Protein AF-A0A1J5QHQ5-F1 (afdb_monomer_lite)

Organism: NCBI:txid410659

Sequence (224 aa):
MNTPSATPQPAPQAGSAPTSSIAGTLLQLRDSFVGVADATYAFQGQLQRRLREIDRKALNAQVLVKRHGKELAGYGVVAQSFREGAQQLQDAASDVQLAIQPLMLGFMETLRDTQQIDKLDALPMEIRQRAPALQNTVRQQQKELHHRTERSRRAGTRLRQALGRFESVVAELEYVVVNGRIEAALKGDARAALAQVSADMDNAVVQVRDLLRKYVEHIEKVLP

Structure (mmCIF, N/CA/C/O backbone):
data_AF-A0A1J5QHQ5-F1
#
_entry.id   AF-A0A1J5QHQ5-F1
#
loop_
_atom_site.group_PDB
_atom_site.id
_atom_site.type_symbol
_atom_site.label_atom_id
_atom_site.label_alt_id
_atom_site.label_comp_id
_atom_site.label_asym_id
_atom_site.label_entity_id
_atom_site.label_seq_id
_atom_site.pdbx_PDB_ins_code
_atom_site.Cartn_x
_atom_site.Cartn_y
_atom_site.Cartn_z
_atom_site.occupancy
_atom_site.B_iso_or_equiv
_atom_site.auth_seq_id
_atom_site.auth_comp_id
_atom_site.auth_asym_id
_atom_site.auth_atom_id
_atom_site.pdbx_PDB_model_num
ATOM 1 N N . MET A 1 1 ? -71.943 -37.293 48.506 1.00 42.53 1 MET A N 1
ATOM 2 C CA . MET A 1 1 ? -70.957 -37.737 47.496 1.00 42.53 1 MET A CA 1
ATOM 3 C C . MET A 1 1 ? -70.826 -36.644 46.445 1.00 42.53 1 MET A C 1
ATOM 5 O O . MET A 1 1 ? -71.834 -36.028 46.131 1.00 42.53 1 MET A O 1
ATOM 9 N N . ASN A 1 2 ? -69.601 -36.443 45.953 1.00 42.56 2 ASN A N 1
ATOM 10 C CA . ASN A 1 2 ? -69.143 -35.510 44.911 1.00 42.56 2 ASN A CA 1
ATOM 11 C C . ASN A 1 2 ? -68.844 -34.058 45.324 1.00 42.56 2 ASN A C 1
ATOM 13 O O . ASN A 1 2 ? -69.610 -33.128 45.104 1.00 42.56 2 ASN A O 1
ATOM 17 N N . THR A 1 3 ? -67.636 -33.906 45.870 1.00 44.78 3 THR A N 1
ATOM 18 C CA . THR A 1 3 ? -66.787 -32.708 45.836 1.00 44.78 3 THR A CA 1
ATOM 19 C C . THR A 1 3 ? -66.355 -32.367 44.399 1.00 44.78 3 THR A C 1
ATOM 21 O O . THR A 1 3 ? -66.031 -33.291 43.649 1.00 44.78 3 THR A O 1
ATOM 24 N N . PRO A 1 4 ? -66.280 -31.083 44.004 1.00 45.75 4 PRO A N 1
ATOM 25 C CA . PRO A 1 4 ? -65.786 -30.683 42.690 1.00 45.75 4 PRO A CA 1
ATOM 26 C C . PRO A 1 4 ? -64.248 -30.657 42.660 1.00 45.75 4 PRO A C 1
ATOM 28 O O . PRO A 1 4 ? -63.608 -29.971 43.455 1.00 45.75 4 PRO A O 1
ATOM 31 N N . SER A 1 5 ? -63.655 -31.409 41.730 1.00 46.00 5 SER A N 1
ATOM 32 C CA . SER A 1 5 ? -62.216 -31.406 41.439 1.00 46.00 5 SER A CA 1
ATOM 33 C C . SER A 1 5 ? -61.852 -30.195 40.576 1.00 46.00 5 SER A C 1
ATOM 35 O O . SER A 1 5 ? -62.189 -30.143 39.396 1.00 46.00 5 SER A O 1
ATOM 37 N N . ALA A 1 6 ? -61.158 -29.224 41.169 1.00 47.34 6 ALA A N 1
ATOM 38 C CA . ALA A 1 6 ? -60.521 -28.126 40.452 1.00 47.34 6 ALA A CA 1
ATOM 39 C C . ALA A 1 6 ? -59.172 -28.594 39.880 1.00 47.34 6 ALA A C 1
ATOM 41 O O . ALA A 1 6 ? -58.268 -28.982 40.620 1.00 47.34 6 ALA A O 1
ATOM 42 N N . THR A 1 7 ? -59.048 -28.571 38.557 1.00 58.34 7 THR A N 1
ATOM 43 C CA . THR A 1 7 ? -57.807 -28.852 37.827 1.00 58.34 7 THR A CA 1
ATOM 44 C C . THR A 1 7 ? -56.826 -27.683 38.005 1.00 58.34 7 THR A C 1
ATOM 46 O O . THR A 1 7 ? -57.218 -26.544 37.739 1.00 58.34 7 THR A O 1
ATOM 49 N N . PRO A 1 8 ? -55.564 -27.900 38.421 1.00 44.78 8 PRO A N 1
ATOM 50 C CA . PRO A 1 8 ? -54.592 -26.821 38.526 1.00 44.78 8 PRO A CA 1
ATOM 51 C C . PRO A 1 8 ? -54.077 -26.396 37.145 1.00 44.78 8 PRO A C 1
ATOM 53 O O . PRO A 1 8 ? -53.668 -27.213 36.322 1.00 44.78 8 PRO A O 1
ATOM 56 N N . GLN A 1 9 ? -54.085 -25.085 36.930 1.00 48.50 9 GLN A N 1
ATOM 57 C CA . GLN A 1 9 ? -53.517 -24.376 35.788 1.00 48.50 9 GLN A CA 1
ATOM 58 C C . GLN A 1 9 ? -51.978 -24.519 35.795 1.00 48.50 9 GLN A C 1
ATOM 60 O O . GLN A 1 9 ? -51.369 -24.340 36.854 1.00 48.50 9 GLN A O 1
ATOM 65 N N . PRO A 1 10 ? -51.315 -24.836 34.667 1.00 42.66 10 PRO A N 1
ATOM 66 C CA . PRO A 1 10 ? -49.860 -24.913 34.630 1.00 42.66 10 PRO A CA 1
ATOM 67 C C . PRO A 1 10 ? -49.246 -23.509 34.710 1.00 42.66 10 PRO A C 1
ATOM 69 O O . PRO A 1 10 ? -49.668 -22.583 34.017 1.00 42.66 10 PRO A O 1
AT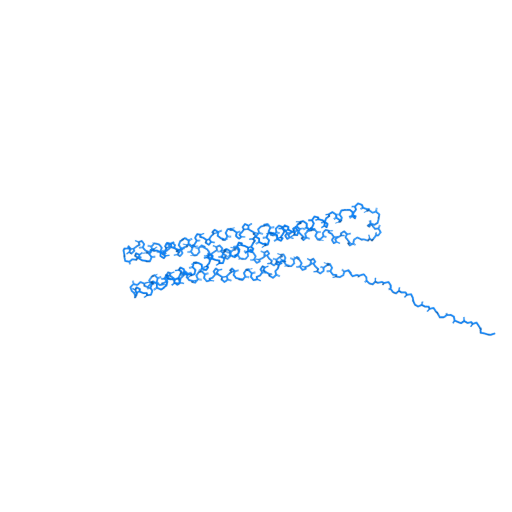OM 72 N N . ALA A 1 11 ? -48.244 -23.369 35.579 1.00 42.28 11 ALA A N 1
ATOM 73 C CA . ALA A 1 11 ? -47.474 -22.148 35.772 1.00 42.28 11 ALA A CA 1
ATOM 74 C C . ALA A 1 11 ? -46.781 -21.694 34.469 1.00 42.28 11 ALA A C 1
ATOM 76 O O . ALA A 1 11 ? -46.320 -22.541 33.695 1.00 42.28 11 ALA A O 1
ATOM 77 N N . PRO A 1 12 ? -46.651 -20.377 34.225 1.00 38.03 12 PRO A N 1
ATOM 78 C CA . PRO A 1 12 ? -45.891 -19.869 33.093 1.00 38.03 12 PRO A CA 1
ATOM 79 C C . PRO A 1 12 ? -44.413 -20.236 33.268 1.00 38.03 12 PRO A C 1
ATOM 81 O O . PRO A 1 12 ? -43.779 -19.869 34.258 1.00 38.03 12 PRO A O 1
ATOM 84 N N . GLN A 1 13 ? -43.869 -20.983 32.305 1.00 39.88 13 GLN A N 1
ATOM 85 C CA . GLN A 1 13 ? -42.442 -21.277 32.235 1.00 39.88 13 GLN A CA 1
ATOM 86 C C . GLN A 1 13 ? -41.674 -19.959 32.094 1.00 39.88 13 GLN A C 1
ATOM 88 O O . GLN A 1 13 ? -41.849 -19.215 31.128 1.00 39.88 13 GLN A O 1
ATOM 93 N N . ALA A 1 14 ? -40.858 -19.661 33.105 1.00 38.97 14 ALA A N 1
ATOM 94 C CA . ALA A 1 14 ? -39.952 -18.529 33.121 1.00 38.97 14 ALA A CA 1
ATOM 95 C C . ALA A 1 14 ? -39.003 -18.606 31.916 1.00 38.97 14 ALA A C 1
ATOM 97 O O . ALA A 1 14 ? -38.410 -19.649 31.640 1.00 38.97 14 ALA A O 1
ATOM 98 N N . GLY A 1 15 ? -38.898 -17.486 31.201 1.00 37.28 15 GLY A N 1
ATOM 99 C CA . GLY A 1 15 ? -38.128 -17.350 29.976 1.00 37.28 15 GLY A CA 1
ATOM 100 C C . GLY A 1 15 ? -36.676 -17.797 30.121 1.00 37.28 15 GLY A C 1
ATOM 101 O O . GLY A 1 15 ? -35.944 -17.359 31.008 1.00 37.28 15 GLY A O 1
ATOM 102 N N . SER A 1 16 ? -36.251 -18.631 29.179 1.00 35.50 16 SER A N 1
ATOM 103 C CA . SER A 1 16 ? -34.849 -18.850 28.857 1.00 35.50 16 SER A CA 1
ATOM 104 C C . SER A 1 16 ? -34.221 -17.524 28.415 1.00 35.50 16 SER A C 1
ATOM 106 O O . SER A 1 16 ? -34.523 -17.015 27.333 1.00 35.50 16 SER A O 1
ATOM 108 N N . ALA A 1 17 ? -33.372 -16.951 29.268 1.00 38.59 17 ALA A N 1
ATOM 109 C CA . ALA A 1 17 ? -32.590 -15.761 28.959 1.00 38.59 17 ALA A CA 1
ATOM 110 C C . ALA A 1 17 ? -31.624 -16.024 27.780 1.00 38.59 17 ALA A C 1
ATOM 112 O O . ALA A 1 17 ? -31.042 -17.110 27.695 1.00 38.59 17 ALA A O 1
ATOM 113 N N . PRO A 1 18 ? -31.412 -15.049 26.878 1.00 37.28 18 PRO A N 1
ATOM 114 C CA . PRO A 1 18 ? -30.559 -15.199 25.707 1.00 37.28 18 PRO A CA 1
ATOM 115 C C . PRO A 1 18 ? -29.098 -14.931 26.092 1.00 37.28 18 PRO A C 1
ATOM 117 O O . PRO A 1 18 ? -28.538 -13.888 25.773 1.00 37.28 18 PRO A O 1
ATOM 120 N N . THR A 1 19 ? -28.450 -15.854 26.799 1.00 44.00 19 THR A N 1
ATOM 121 C CA . THR A 1 19 ? -27.027 -15.706 27.165 1.00 44.00 19 THR A CA 1
ATOM 122 C C . THR A 1 19 ? -26.072 -16.058 26.012 1.00 44.00 19 THR A C 1
ATOM 124 O O . THR A 1 19 ? -24.861 -15.920 26.152 1.00 44.00 19 THR A O 1
ATOM 127 N N . SER A 1 20 ? -26.587 -16.513 24.861 1.00 44.09 20 SER A N 1
ATOM 128 C CA . SER A 1 20 ? -25.778 -17.090 23.776 1.00 44.09 20 SER A CA 1
ATOM 129 C C . SER A 1 20 ? -25.314 -16.116 22.683 1.00 44.09 20 SER A C 1
ATOM 131 O O . SER A 1 20 ? -24.437 -16.494 21.909 1.00 44.09 20 SER A O 1
ATOM 133 N N . SER A 1 21 ? -25.834 -14.882 22.584 1.00 52.91 21 SER A N 1
ATOM 134 C CA . SER A 1 21 ? -25.497 -14.005 21.440 1.00 52.91 21 SER A CA 1
ATOM 135 C C . SER A 1 21 ? -24.228 -13.158 21.643 1.00 52.91 21 SER A C 1
ATOM 137 O O . SER A 1 21 ? -23.489 -12.901 20.693 1.00 52.91 21 SER A O 1
ATOM 139 N N . ILE A 1 22 ? -23.917 -12.774 22.885 1.00 54.69 22 ILE A N 1
ATOM 140 C CA . ILE A 1 22 ? -22.816 -11.839 23.185 1.00 54.69 22 ILE A CA 1
ATOM 141 C C . ILE A 1 22 ? -21.455 -12.556 23.189 1.00 54.69 22 ILE A C 1
ATOM 143 O O . ILE A 1 22 ? -20.508 -12.093 22.556 1.00 54.69 22 ILE A O 1
ATOM 147 N N . ALA A 1 23 ? -21.372 -13.756 23.776 1.00 55.41 23 ALA A N 1
ATOM 148 C CA . ALA A 1 23 ? -20.148 -14.566 23.766 1.00 55.41 23 ALA A CA 1
ATOM 149 C C . ALA A 1 23 ? -19.692 -14.954 22.342 1.00 55.41 23 ALA A C 1
ATOM 151 O O . ALA A 1 23 ? -18.492 -15.004 22.066 1.00 55.41 23 ALA A O 1
ATOM 152 N N . GLY A 1 24 ? -20.642 -15.175 21.422 1.00 62.44 24 GLY A N 1
ATOM 153 C CA . GLY A 1 24 ? -20.350 -15.388 20.000 1.00 62.44 24 GLY A CA 1
ATOM 154 C C . GLY A 1 24 ? -19.765 -14.144 19.324 1.00 62.44 24 GLY A C 1
ATOM 155 O O . GLY A 1 24 ? -18.840 -14.253 18.523 1.00 62.44 24 GLY A O 1
ATOM 156 N N . THR A 1 25 ? -20.234 -12.958 19.720 1.00 73.50 25 THR A N 1
ATOM 157 C CA . THR A 1 25 ? -19.768 -11.669 19.187 1.00 73.50 25 THR A CA 1
ATOM 158 C C . THR A 1 25 ? -18.312 -11.392 19.577 1.00 73.50 25 THR A C 1
ATOM 160 O O . THR A 1 25 ? -17.519 -10.946 18.748 1.00 73.50 25 THR A O 1
ATOM 163 N N . LEU A 1 26 ? -17.916 -11.711 20.815 1.00 76.69 26 LEU A N 1
ATOM 164 C CA . LEU A 1 26 ? -16.548 -11.479 21.291 1.00 76.69 26 LEU A CA 1
ATOM 165 C C . LEU A 1 26 ? -15.524 -12.430 20.653 1.00 76.69 26 LEU A C 1
ATOM 167 O O . LEU A 1 26 ? -14.425 -11.998 20.299 1.00 76.69 26 LEU A O 1
ATOM 171 N N . LEU A 1 27 ? -15.878 -13.708 20.470 1.00 79.75 27 LEU A N 1
ATOM 172 C CA . LEU A 1 27 ? -15.037 -14.664 19.739 1.00 79.75 27 LEU A CA 1
ATOM 173 C C . LEU A 1 27 ? -14.834 -14.218 18.289 1.00 79.75 27 LEU A C 1
ATOM 175 O O . LEU A 1 27 ? -13.699 -14.157 17.823 1.00 79.75 27 LEU A O 1
ATOM 179 N N . GLN A 1 28 ? -15.910 -13.800 17.620 1.00 81.44 28 GLN A N 1
ATOM 180 C CA . GLN A 1 28 ? -15.845 -13.292 16.253 1.00 81.44 28 GLN A CA 1
ATOM 181 C C . GLN A 1 28 ? -14.974 -12.031 16.141 1.00 81.44 28 GLN A C 1
ATOM 183 O O . GLN A 1 28 ? -14.160 -11.936 15.223 1.00 81.44 28 GLN A O 1
ATOM 188 N N . LEU A 1 29 ? -15.089 -11.086 17.083 1.00 77.94 29 LEU A N 1
ATOM 189 C CA . LEU A 1 29 ? -14.242 -9.887 17.149 1.00 77.94 29 LEU A CA 1
ATOM 190 C C . LEU A 1 29 ? -12.763 -10.230 17.360 1.00 77.94 29 LEU A C 1
ATOM 192 O O . LEU A 1 29 ? -11.894 -9.635 16.724 1.00 77.94 29 LEU A O 1
ATOM 196 N N . ARG A 1 30 ? -12.467 -11.193 18.239 1.00 83.19 30 ARG A N 1
ATOM 197 C CA . ARG A 1 30 ? -11.095 -11.639 18.497 1.00 83.19 30 ARG A CA 1
ATOM 198 C C . ARG A 1 30 ? -10.484 -12.302 17.271 1.00 83.19 30 ARG A C 1
ATOM 200 O O . ARG A 1 30 ? -9.366 -11.960 16.900 1.00 83.19 30 ARG A O 1
ATOM 207 N N . ASP A 1 31 ? -11.205 -13.227 16.653 1.00 85.69 31 ASP A N 1
ATOM 208 C CA . ASP A 1 31 ? -10.704 -13.967 15.497 1.00 85.69 31 ASP A CA 1
ATOM 209 C C . ASP A 1 31 ? -10.532 -13.026 14.288 1.00 85.69 31 ASP A C 1
ATOM 211 O O . ASP A 1 31 ? -9.530 -13.102 13.578 1.00 85.69 31 ASP A O 1
ATOM 215 N N . SER A 1 32 ? -11.434 -12.050 14.138 1.00 81.50 32 SER A N 1
ATOM 216 C CA . SER A 1 32 ? -11.308 -10.939 13.184 1.00 81.50 32 SER A CA 1
ATOM 217 C C . SER A 1 32 ? -10.046 -10.105 13.425 1.00 81.50 32 SER A C 1
ATOM 219 O O . SER A 1 32 ? -9.288 -9.833 12.494 1.00 81.50 32 SER A O 1
ATOM 221 N N . PHE A 1 33 ? -9.784 -9.723 14.678 1.00 83.19 33 PHE A N 1
ATOM 222 C CA . PHE A 1 33 ? -8.597 -8.950 15.040 1.00 83.19 33 PHE A CA 1
ATOM 223 C C . PHE A 1 33 ? -7.299 -9.705 14.743 1.00 83.19 33 PHE A C 1
ATOM 225 O O . PHE A 1 33 ? -6.396 -9.138 14.129 1.00 83.19 33 PHE A O 1
ATOM 232 N N . VAL A 1 34 ? -7.206 -10.972 15.158 1.00 85.94 34 VAL A N 1
ATOM 233 C CA . VAL A 1 34 ? -6.021 -11.806 14.907 1.00 85.94 34 VAL A CA 1
ATOM 234 C C . VAL A 1 34 ? -5.804 -11.975 13.403 1.00 85.94 34 VAL A C 1
ATOM 236 O O . VAL A 1 34 ? -4.691 -11.763 12.930 1.00 85.94 34 VAL A O 1
ATOM 239 N N . GLY A 1 35 ? -6.871 -12.236 12.639 1.00 85.06 35 GLY A N 1
ATOM 240 C CA . GLY A 1 35 ? -6.800 -12.328 11.180 1.00 85.06 35 GLY A CA 1
ATOM 241 C C . GLY A 1 35 ? -6.243 -11.059 10.528 1.00 85.06 35 GLY A C 1
ATOM 242 O O . GLY A 1 35 ? -5.324 -11.137 9.714 1.00 85.06 35 GLY A O 1
ATOM 243 N N . VAL A 1 36 ? -6.722 -9.879 10.937 1.00 84.81 36 VAL A N 1
ATOM 244 C CA . VAL A 1 36 ? -6.205 -8.592 10.435 1.00 84.81 36 VAL A CA 1
ATOM 245 C C . VAL A 1 36 ? -4.756 -8.370 10.850 1.00 84.81 36 VAL A C 1
ATOM 247 O O . VAL A 1 36 ? -3.960 -7.924 10.023 1.00 84.81 36 VAL A O 1
ATOM 250 N N . ALA A 1 37 ? -4.390 -8.683 12.094 1.00 86.19 37 ALA A N 1
ATOM 251 C CA . ALA A 1 37 ? -3.022 -8.542 12.586 1.00 86.19 37 ALA A CA 1
ATOM 252 C C . ALA A 1 37 ? -2.040 -9.377 11.749 1.00 86.19 37 ALA A C 1
ATOM 254 O O . ALA A 1 37 ? -1.046 -8.846 11.246 1.00 86.19 37 ALA A O 1
ATOM 255 N N . ASP A 1 38 ? -2.364 -10.654 11.546 1.00 88.44 38 ASP A N 1
ATOM 256 C CA . ASP A 1 38 ? -1.542 -11.602 10.797 1.00 88.44 38 ASP A CA 1
ATOM 257 C C . ASP A 1 38 ? -1.446 -11.207 9.321 1.00 88.44 38 ASP A C 1
ATOM 259 O O . ASP A 1 38 ? -0.348 -11.158 8.756 1.00 88.44 38 ASP A O 1
ATOM 263 N N . ALA A 1 39 ? -2.577 -10.852 8.701 1.00 88.12 39 ALA A N 1
ATOM 264 C CA . ALA A 1 39 ? -2.614 -10.380 7.321 1.00 88.12 39 ALA A CA 1
ATOM 265 C C . ALA A 1 39 ? -1.776 -9.111 7.137 1.00 88.12 39 ALA A C 1
ATOM 267 O O . ALA A 1 39 ? -1.027 -8.995 6.167 1.00 88.12 39 ALA A O 1
ATOM 268 N N . THR A 1 40 ? -1.854 -8.183 8.089 1.00 89.06 40 THR A N 1
ATOM 269 C CA . THR A 1 40 ? -1.095 -6.932 8.063 1.00 89.06 40 THR A CA 1
ATOM 270 C C . THR A 1 40 ? 0.399 -7.174 8.205 1.00 89.06 40 THR A C 1
ATOM 272 O O . THR A 1 40 ? 1.191 -6.622 7.439 1.00 89.06 40 THR A O 1
ATOM 275 N N . TYR A 1 41 ? 0.798 -8.036 9.138 1.00 88.75 41 TYR A N 1
ATOM 276 C CA . TYR A 1 41 ? 2.200 -8.386 9.334 1.00 88.75 41 TYR A CA 1
ATOM 277 C C . TYR A 1 41 ? 2.784 -9.085 8.097 1.00 88.75 41 TYR A C 1
ATOM 279 O O . TYR A 1 41 ? 3.856 -8.714 7.605 1.00 88.75 41 TYR A O 1
ATOM 287 N N . ALA A 1 42 ? 2.049 -10.052 7.537 1.00 91.12 42 ALA A N 1
ATOM 288 C CA . ALA A 1 42 ? 2.440 -10.749 6.317 1.00 91.12 42 ALA A CA 1
ATOM 289 C C . ALA A 1 42 ? 2.548 -9.790 5.120 1.00 91.12 42 ALA A C 1
ATOM 291 O O . ALA A 1 42 ? 3.539 -9.831 4.383 1.00 91.12 42 ALA A O 1
ATOM 292 N N . PHE A 1 43 ? 1.568 -8.897 4.957 1.00 93.25 43 PHE A N 1
ATOM 293 C CA . PHE A 1 43 ? 1.557 -7.870 3.920 1.00 93.25 43 PHE A CA 1
ATOM 294 C C . PHE A 1 43 ? 2.778 -6.956 4.024 1.00 93.25 43 PHE A C 1
ATOM 296 O O . PHE A 1 43 ? 3.510 -6.815 3.048 1.00 93.25 43 PHE A O 1
ATOM 303 N N . GLN A 1 44 ? 3.063 -6.396 5.203 1.00 91.19 44 GLN A N 1
ATOM 304 C CA . GLN A 1 44 ? 4.203 -5.498 5.411 1.00 91.19 44 GLN A CA 1
ATOM 305 C C . GLN A 1 44 ? 5.540 -6.169 5.074 1.00 91.19 44 GLN A C 1
ATOM 307 O O . GLN A 1 44 ? 6.369 -5.587 4.367 1.00 91.19 44 GLN A O 1
ATOM 312 N N . GLY A 1 45 ? 5.744 -7.406 5.540 1.00 91.44 45 GLY A N 1
ATOM 313 C 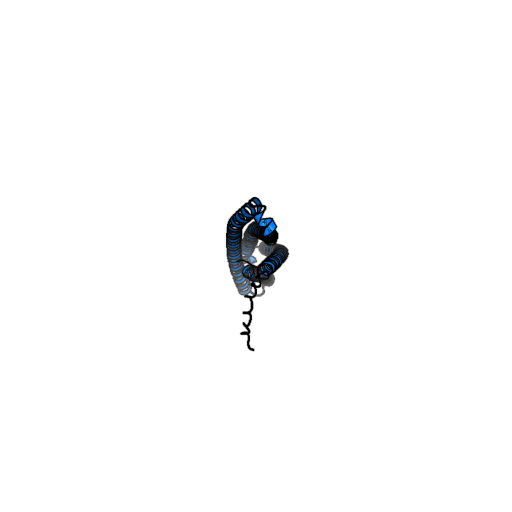CA . GLY A 1 45 ? 6.975 -8.151 5.289 1.00 91.44 45 GLY A CA 1
ATOM 314 C C . GLY A 1 45 ? 7.197 -8.455 3.806 1.00 91.44 45 GLY A C 1
ATOM 315 O O . GLY A 1 45 ? 8.319 -8.330 3.305 1.00 91.44 45 GLY A O 1
ATOM 316 N N . GLN A 1 46 ? 6.138 -8.826 3.083 1.00 94.69 46 GLN A N 1
ATOM 317 C CA . GLN A 1 46 ? 6.215 -9.065 1.641 1.00 94.69 46 GLN A CA 1
ATOM 318 C C . GLN A 1 46 ? 6.388 -7.758 0.867 1.00 94.69 46 GLN A C 1
ATOM 320 O O . GLN A 1 46 ? 7.250 -7.676 -0.008 1.00 94.69 46 GLN A O 1
ATOM 325 N N . LEU A 1 47 ? 5.640 -6.719 1.234 1.00 95.06 47 LEU A N 1
ATOM 326 C CA . LEU A 1 47 ? 5.653 -5.432 0.559 1.00 95.06 47 LEU A CA 1
ATOM 327 C C . LEU A 1 47 ? 7.043 -4.800 0.584 1.00 95.06 47 LEU A C 1
ATOM 329 O O . LEU A 1 47 ? 7.571 -4.434 -0.462 1.00 95.06 47 LEU A O 1
ATOM 333 N N . GLN A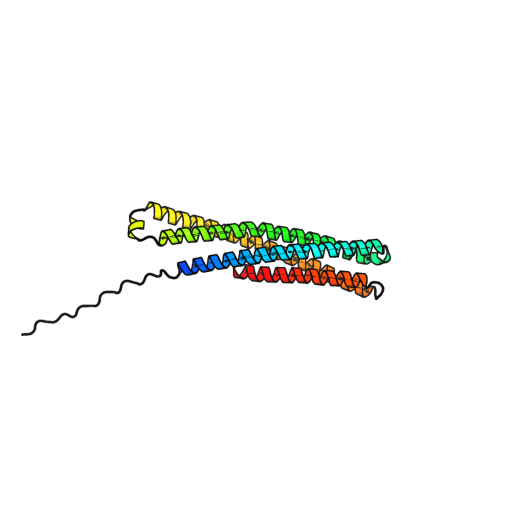 1 48 ? 7.684 -4.738 1.754 1.00 93.81 48 GLN A N 1
ATOM 334 C CA . GLN A 1 48 ? 9.027 -4.165 1.874 1.00 93.81 48 GLN A CA 1
ATOM 335 C C . GLN A 1 48 ? 10.051 -4.876 0.981 1.00 93.81 48 GLN A C 1
ATOM 337 O O . GLN A 1 48 ? 10.929 -4.228 0.411 1.00 93.81 48 GLN A O 1
ATOM 342 N N . ARG A 1 49 ? 9.951 -6.204 0.834 1.00 95.06 49 ARG A N 1
ATOM 343 C CA . ARG A 1 49 ? 10.838 -6.969 -0.055 1.00 95.06 49 ARG A CA 1
ATOM 344 C C . ARG A 1 49 ? 10.605 -6.591 -1.516 1.00 95.06 49 ARG A C 1
ATOM 346 O O . ARG A 1 49 ? 11.571 -6.294 -2.213 1.00 95.06 49 ARG A O 1
ATOM 353 N N . ARG A 1 50 ? 9.344 -6.525 -1.952 1.00 95.31 50 ARG A N 1
ATOM 354 C CA . ARG A 1 50 ? 8.985 -6.158 -3.332 1.00 95.31 50 ARG A CA 1
ATOM 355 C C . ARG A 1 50 ? 9.377 -4.726 -3.684 1.00 95.31 50 ARG A C 1
ATOM 357 O O . ARG A 1 50 ? 9.932 -4.496 -4.752 1.00 95.31 50 ARG A O 1
ATOM 364 N N . LEU A 1 51 ? 9.190 -3.778 -2.768 1.00 95.38 51 LEU A N 1
ATOM 365 C CA . LEU A 1 51 ? 9.606 -2.388 -2.980 1.00 95.38 51 LEU A CA 1
ATOM 366 C C . LEU A 1 51 ? 11.124 -2.255 -3.144 1.00 95.38 51 LEU A C 1
ATOM 368 O O . LEU A 1 51 ? 11.585 -1.521 -4.015 1.00 95.38 51 LEU A O 1
ATOM 372 N N . ARG A 1 52 ? 11.916 -3.011 -2.370 1.00 95.00 52 ARG A N 1
ATOM 373 C CA . ARG A 1 52 ? 13.379 -3.065 -2.549 1.00 95.00 52 ARG A CA 1
ATOM 374 C C . ARG A 1 52 ? 13.777 -3.692 -3.884 1.00 95.00 52 ARG A C 1
ATOM 376 O O . ARG A 1 52 ? 14.754 -3.262 -4.493 1.00 95.00 52 ARG A O 1
ATOM 383 N N . GLU A 1 53 ? 13.049 -4.709 -4.341 1.00 95.12 53 GLU A N 1
ATOM 384 C CA . GLU A 1 53 ? 13.274 -5.318 -5.657 1.00 95.12 53 GLU A CA 1
ATOM 385 C C . GLU A 1 53 ? 13.001 -4.321 -6.791 1.00 95.12 53 GLU A C 1
ATOM 387 O O . GLU A 1 53 ? 13.838 -4.194 -7.687 1.00 95.12 53 GLU A O 1
ATOM 392 N N . ILE A 1 54 ? 11.894 -3.575 -6.723 1.00 94.56 54 ILE A N 1
ATOM 393 C CA . ILE A 1 54 ? 11.562 -2.500 -7.673 1.00 94.56 54 ILE A CA 1
ATOM 394 C C . ILE A 1 54 ? 12.647 -1.418 -7.663 1.00 94.56 54 ILE A C 1
ATOM 396 O O . ILE A 1 54 ? 13.170 -1.069 -8.721 1.00 94.56 54 ILE A O 1
ATOM 400 N N . ASP A 1 55 ? 13.057 -0.947 -6.483 1.00 94.31 55 ASP A N 1
ATOM 401 C CA . ASP A 1 55 ? 14.099 0.077 -6.348 1.00 94.31 55 ASP A CA 1
ATOM 402 C C . ASP A 1 55 ? 15.426 -0.360 -6.991 1.00 94.31 55 ASP A C 1
ATOM 404 O O . ASP A 1 55 ? 16.033 0.375 -7.778 1.00 94.31 55 ASP A O 1
ATOM 408 N N . ARG A 1 56 ? 15.840 -1.608 -6.734 1.00 94.12 56 ARG A N 1
ATOM 409 C CA . ARG A 1 56 ? 17.039 -2.205 -7.333 1.00 94.12 56 ARG A CA 1
ATOM 410 C C . ARG A 1 56 ? 16.924 -2.311 -8.853 1.00 94.12 56 ARG A C 1
ATOM 412 O O . ARG A 1 56 ? 17.899 -2.046 -9.558 1.00 94.12 56 ARG A O 1
ATOM 419 N N . LYS A 1 57 ? 15.760 -2.704 -9.376 1.00 93.00 57 LYS A N 1
ATOM 420 C CA . LYS A 1 57 ? 15.518 -2.794 -10.825 1.00 93.00 57 LYS A CA 1
ATOM 421 C C . LYS A 1 57 ? 15.544 -1.415 -11.485 1.00 93.00 57 LYS A C 1
ATOM 423 O O . LYS A 1 57 ? 16.175 -1.268 -12.531 1.00 93.00 57 LYS A O 1
ATOM 428 N N . ALA A 1 58 ? 14.956 -0.402 -10.851 1.00 92.44 58 ALA A N 1
ATOM 429 C CA . ALA A 1 58 ? 14.998 0.979 -11.324 1.00 92.44 58 ALA A CA 1
ATOM 430 C C . ALA A 1 58 ? 16.441 1.508 -11.367 1.00 92.44 58 ALA A C 1
ATOM 432 O O . ALA A 1 58 ? 16.868 2.092 -12.363 1.00 92.44 58 ALA A O 1
ATOM 433 N N . LEU A 1 59 ? 17.236 1.226 -10.330 1.00 92.12 59 LEU A N 1
ATOM 434 C CA . LEU A 1 59 ? 18.651 1.594 -10.296 1.00 92.12 59 LEU A CA 1
ATOM 435 C C . LEU A 1 59 ? 19.452 0.904 -11.412 1.00 92.12 59 LEU A C 1
ATOM 437 O O . LEU A 1 59 ? 20.238 1.551 -12.105 1.00 92.12 59 LEU A O 1
ATOM 441 N N . ASN A 1 60 ? 19.232 -0.395 -11.628 1.00 89.69 60 ASN A N 1
ATOM 442 C CA . ASN A 1 60 ? 19.880 -1.134 -12.713 1.00 89.69 60 ASN A CA 1
ATOM 443 C C . ASN A 1 60 ? 19.535 -0.545 -14.089 1.00 89.69 60 ASN A C 1
ATOM 445 O O . ASN A 1 60 ? 20.421 -0.426 -14.937 1.00 89.69 60 ASN A O 1
ATOM 449 N N . ALA A 1 61 ? 18.282 -0.127 -14.295 1.00 88.19 61 ALA A N 1
ATOM 450 C CA . ALA A 1 61 ? 17.848 0.552 -15.513 1.00 88.19 61 ALA A CA 1
ATOM 451 C C . ALA A 1 61 ? 18.642 1.849 -15.746 1.00 88.19 61 ALA A C 1
ATOM 453 O O . ALA A 1 61 ? 19.172 2.068 -16.835 1.00 88.19 61 ALA A O 1
ATOM 454 N N . GLN A 1 62 ? 18.794 2.680 -14.710 1.00 89.56 62 GLN A N 1
ATOM 455 C CA . GLN A 1 62 ? 19.569 3.921 -14.794 1.00 89.56 62 GLN A CA 1
ATOM 456 C C . GLN A 1 62 ? 21.052 3.668 -15.091 1.00 89.56 62 GLN A C 1
ATOM 458 O O . GLN A 1 62 ? 21.657 4.379 -15.896 1.00 89.56 62 GLN A O 1
ATOM 463 N N . VAL A 1 63 ? 21.654 2.654 -14.462 1.00 89.56 63 VAL A N 1
ATOM 464 C CA . VAL A 1 63 ? 23.050 2.270 -14.722 1.00 89.56 63 VAL A CA 1
ATOM 465 C C . VAL A 1 63 ? 23.225 1.805 -16.167 1.00 89.56 63 VAL A C 1
ATOM 467 O O . VAL A 1 63 ? 24.199 2.193 -16.810 1.00 89.56 63 VAL A O 1
ATOM 470 N N . LEU A 1 64 ? 22.282 1.021 -16.696 1.00 86.38 64 LEU A N 1
ATOM 471 C CA . LEU A 1 64 ? 22.313 0.556 -18.082 1.00 86.38 64 LEU A CA 1
ATOM 472 C C . LEU A 1 64 ? 22.273 1.732 -19.069 1.00 86.38 64 LEU A C 1
ATOM 474 O O . LEU A 1 64 ? 23.108 1.802 -19.970 1.00 86.38 64 LEU A O 1
ATOM 478 N N . VAL A 1 65 ? 21.378 2.702 -18.849 1.00 85.88 65 VAL A N 1
ATOM 479 C CA . VAL A 1 65 ? 21.308 3.930 -19.662 1.00 85.88 65 VAL A CA 1
ATOM 480 C C . VAL A 1 65 ? 22.625 4.698 -19.613 1.00 85.88 65 VAL A C 1
ATOM 482 O O . VAL A 1 65 ? 23.162 5.061 -20.657 1.00 85.88 65 VAL A O 1
ATOM 485 N N . LYS A 1 66 ? 23.187 4.906 -18.415 1.00 86.56 66 LYS A N 1
ATOM 486 C CA . LYS A 1 66 ? 24.464 5.619 -18.251 1.00 86.56 66 LYS A CA 1
ATOM 487 C C . LYS A 1 66 ? 25.619 4.916 -18.966 1.00 86.56 66 LYS A C 1
ATOM 489 O O . LYS A 1 66 ? 26.476 5.591 -19.523 1.00 86.56 66 LYS A O 1
ATOM 494 N N . ARG A 1 67 ? 25.635 3.578 -18.981 1.00 85.50 67 ARG A N 1
ATOM 495 C CA . ARG A 1 67 ? 26.680 2.778 -19.642 1.00 85.50 67 ARG A CA 1
ATOM 496 C C . ARG A 1 67 ? 26.627 2.834 -21.166 1.00 85.50 67 ARG A C 1
ATOM 498 O O . ARG A 1 67 ? 27.671 2.705 -21.791 1.00 85.50 67 ARG A O 1
ATOM 505 N N . HIS A 1 68 ? 25.449 2.982 -21.765 1.00 80.69 68 HIS A N 1
ATOM 506 C CA . HIS A 1 68 ? 25.290 2.998 -23.229 1.00 80.69 68 HIS A CA 1
ATOM 507 C C . HIS A 1 68 ? 25.106 4.419 -23.795 1.00 80.69 68 HIS A C 1
ATOM 509 O O . HIS A 1 68 ? 25.015 4.618 -25.006 1.00 80.69 68 HIS A O 1
ATOM 515 N N . GLY A 1 69 ? 25.081 5.436 -22.928 1.00 75.50 69 GLY A N 1
ATOM 516 C CA . GLY A 1 69 ? 25.148 6.842 -23.313 1.00 75.50 69 GLY A CA 1
ATOM 517 C C . GLY A 1 69 ? 24.031 7.259 -24.273 1.00 75.50 69 GLY A C 1
ATOM 518 O O . GLY A 1 69 ? 22.848 7.030 -24.019 1.00 75.50 69 GLY A O 1
ATOM 519 N N . LYS A 1 70 ? 24.411 7.898 -25.389 1.00 72.94 70 LYS A N 1
ATOM 520 C CA . LYS A 1 70 ? 23.466 8.476 -26.362 1.00 72.94 70 LYS A CA 1
ATOM 521 C C . LYS A 1 70 ? 22.588 7.435 -27.047 1.00 72.94 70 LYS A C 1
ATOM 523 O O . LYS A 1 70 ? 21.480 7.769 -27.459 1.00 72.94 70 LYS A O 1
ATOM 528 N N . GLU A 1 71 ? 23.040 6.187 -27.134 1.00 73.06 71 GLU A N 1
ATOM 529 C CA . GLU A 1 71 ? 22.258 5.124 -27.755 1.00 73.06 71 GLU A CA 1
ATOM 530 C C . GLU A 1 71 ? 20.949 4.928 -26.983 1.00 73.06 71 GLU A C 1
ATOM 532 O O . GLU A 1 71 ? 19.876 4.877 -27.579 1.00 73.06 71 GLU A O 1
ATOM 537 N N . LEU A 1 72 ? 20.979 4.951 -25.649 1.00 73.25 72 LEU A N 1
ATOM 538 C CA . LEU A 1 72 ? 19.807 4.727 -24.800 1.00 73.25 72 LEU A CA 1
ATOM 539 C C . LEU A 1 72 ? 19.061 5.996 -24.360 1.00 73.25 72 LEU A C 1
ATOM 541 O O . LEU A 1 72 ? 18.207 5.902 -23.482 1.00 73.25 72 LEU A O 1
ATOM 545 N N . ALA A 1 73 ? 19.292 7.154 -24.989 1.00 70.56 73 ALA A N 1
ATOM 546 C CA . ALA A 1 73 ? 18.738 8.436 -24.534 1.00 70.56 73 ALA A CA 1
ATOM 547 C C . ALA A 1 73 ? 17.208 8.420 -24.307 1.00 70.56 73 ALA A C 1
ATOM 549 O O . ALA A 1 73 ? 16.750 8.817 -23.240 1.00 70.56 73 ALA A O 1
ATOM 550 N N . GLY A 1 74 ? 16.421 7.873 -25.245 1.00 73.44 74 GLY A N 1
ATOM 551 C CA . GLY A 1 74 ? 14.959 7.758 -25.080 1.00 73.44 74 GLY A CA 1
ATOM 552 C C . GLY A 1 74 ? 14.516 6.803 -23.959 1.00 73.44 74 GLY A C 1
ATOM 553 O O . GLY A 1 74 ? 13.468 7.000 -23.359 1.00 73.44 74 GLY A O 1
ATOM 554 N N . TYR A 1 75 ? 15.343 5.814 -23.603 1.00 80.56 75 TYR A N 1
ATOM 555 C CA . TYR A 1 75 ? 15.088 4.949 -22.444 1.00 80.56 75 TYR A CA 1
ATOM 556 C C . TYR A 1 75 ? 15.527 5.599 -21.121 1.00 80.56 75 TYR A C 1
ATOM 558 O O . TYR A 1 75 ? 15.123 5.160 -20.050 1.00 80.56 75 TYR A O 1
ATOM 566 N N . GLY A 1 76 ? 16.324 6.672 -21.171 1.00 83.88 76 GLY A N 1
ATOM 567 C CA . GLY A 1 76 ? 16.676 7.456 -19.988 1.00 83.88 76 GLY A CA 1
ATOM 568 C C . GLY A 1 76 ? 15.459 8.056 -19.293 1.00 83.88 76 GLY A C 1
ATOM 569 O O . GLY A 1 76 ? 15.402 8.032 -18.068 1.00 83.88 76 GLY A O 1
ATOM 570 N N . VAL A 1 77 ? 14.462 8.499 -20.066 1.00 85.88 77 VAL A N 1
ATOM 571 C CA . VAL A 1 77 ? 13.182 8.98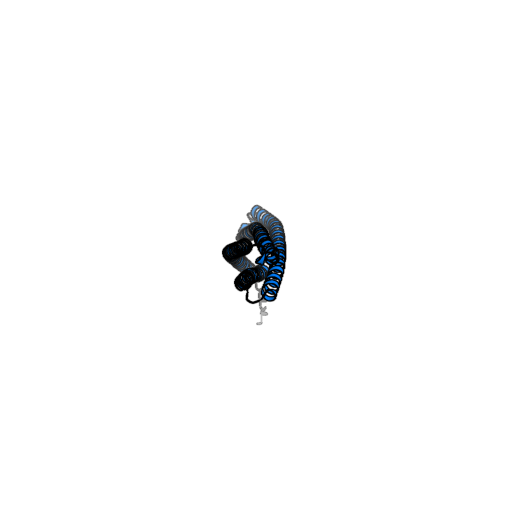8 -19.529 1.00 85.88 77 VAL A CA 1
ATOM 572 C C . VAL A 1 77 ? 12.452 7.864 -18.792 1.00 85.88 77 VAL A C 1
ATOM 574 O O . VAL A 1 77 ? 12.090 8.031 -17.635 1.00 85.88 77 VAL A O 1
ATOM 577 N N . VAL A 1 78 ? 12.343 6.680 -19.405 1.00 87.44 78 VAL A N 1
ATOM 578 C CA . VAL A 1 78 ? 11.710 5.497 -18.793 1.00 87.44 78 VAL A CA 1
ATOM 579 C C . VAL A 1 78 ? 12.428 5.081 -17.503 1.00 87.44 78 VAL A C 1
ATOM 581 O O . VAL A 1 78 ? 11.793 4.860 -16.476 1.00 87.44 78 VAL A O 1
ATOM 584 N N . ALA A 1 79 ? 13.762 5.014 -17.523 1.00 87.94 79 ALA A N 1
ATOM 585 C CA . ALA A 1 79 ? 14.559 4.650 -16.352 1.00 87.94 79 ALA A CA 1
ATOM 586 C C . ALA A 1 79 ? 14.449 5.680 -15.213 1.00 87.94 79 ALA A C 1
ATOM 588 O O . ALA A 1 79 ? 14.514 5.307 -14.040 1.00 87.94 79 ALA A O 1
ATOM 589 N N . GLN A 1 80 ? 14.279 6.963 -15.542 1.00 91.25 80 GLN A N 1
ATOM 590 C CA . GLN A 1 80 ? 14.004 8.008 -14.561 1.00 91.25 80 GLN A CA 1
ATOM 591 C C . GLN A 1 80 ? 12.601 7.849 -13.964 1.00 91.25 80 GLN A C 1
ATOM 593 O O . GLN A 1 80 ? 12.473 7.810 -12.742 1.00 91.25 80 GLN A O 1
ATOM 598 N N . SER A 1 81 ? 11.578 7.643 -14.795 1.00 92.31 81 SER A N 1
ATOM 599 C CA . SER A 1 81 ? 10.207 7.400 -14.334 1.00 92.31 81 SER A CA 1
ATOM 600 C C . SER A 1 81 ? 10.089 6.134 -13.478 1.00 92.31 81 SER A C 1
ATOM 602 O O . SER A 1 81 ? 9.347 6.123 -12.503 1.00 92.31 81 SER A O 1
ATOM 604 N N . PHE A 1 82 ? 10.872 5.085 -13.756 1.00 92.56 82 PHE A N 1
ATOM 605 C CA . PHE A 1 82 ? 10.968 3.918 -12.870 1.00 92.56 82 PHE A CA 1
ATOM 606 C C . PHE A 1 82 ? 11.499 4.267 -11.483 1.00 92.56 82 PHE A C 1
ATOM 608 O O . PHE A 1 82 ? 11.028 3.716 -10.491 1.00 92.56 82 PHE A O 1
ATOM 615 N N . ARG A 1 83 ? 12.485 5.164 -11.394 1.00 93.50 83 ARG A N 1
ATOM 616 C CA . ARG A 1 83 ? 13.042 5.587 -10.106 1.00 93.50 83 ARG A CA 1
ATOM 617 C C . ARG A 1 83 ? 12.051 6.443 -9.327 1.00 93.50 83 ARG A C 1
ATOM 619 O O . ARG A 1 83 ? 11.901 6.240 -8.127 1.00 93.50 83 ARG A O 1
ATOM 626 N N . GLU A 1 84 ? 11.382 7.365 -10.007 1.00 95.25 84 GLU A N 1
ATOM 627 C CA . GLU A 1 84 ? 10.340 8.208 -9.416 1.00 95.25 84 GLU A CA 1
ATOM 628 C C . GLU A 1 84 ? 9.163 7.361 -8.929 1.00 95.25 84 GLU A C 1
ATOM 630 O O . GLU A 1 84 ? 8.777 7.475 -7.770 1.00 95.25 84 GLU A O 1
ATOM 635 N N . GLY A 1 85 ? 8.678 6.425 -9.747 1.00 93.56 85 GLY A N 1
ATOM 636 C CA . GLY A 1 85 ? 7.624 5.498 -9.341 1.00 93.56 85 GLY A CA 1
ATOM 637 C C . GLY A 1 85 ? 8.043 4.587 -8.185 1.00 93.56 85 GLY A C 1
ATOM 638 O O . GLY A 1 85 ? 7.266 4.378 -7.260 1.00 93.56 85 GLY A O 1
ATOM 639 N N . ALA A 1 86 ? 9.290 4.099 -8.159 1.00 94.25 86 ALA A N 1
ATOM 640 C CA . ALA A 1 86 ? 9.807 3.334 -7.020 1.00 94.25 86 ALA A CA 1
ATOM 641 C C . ALA A 1 86 ? 9.777 4.144 -5.712 1.00 94.25 86 ALA A C 1
ATOM 643 O O . ALA A 1 86 ? 9.422 3.597 -4.667 1.00 94.25 86 ALA A O 1
ATOM 644 N N . GLN A 1 87 ? 10.117 5.436 -5.770 1.00 95.75 87 GLN A N 1
ATOM 645 C CA . GLN A 1 87 ? 10.036 6.334 -4.619 1.00 95.75 87 GLN A CA 1
ATOM 646 C C . GLN A 1 87 ? 8.580 6.575 -4.201 1.00 95.75 87 GLN A C 1
ATOM 648 O O . GLN A 1 87 ? 8.247 6.401 -3.033 1.00 95.75 87 GLN A O 1
ATOM 653 N N . GLN A 1 88 ? 7.693 6.880 -5.150 1.00 96.31 88 GLN A N 1
ATOM 654 C CA . GLN A 1 88 ? 6.271 7.096 -4.868 1.00 96.31 88 GLN A CA 1
ATOM 655 C C . GLN A 1 88 ? 5.612 5.858 -4.246 1.00 96.31 88 GLN A C 1
ATOM 657 O O . GLN A 1 88 ? 4.805 5.984 -3.326 1.00 96.31 88 GLN A O 1
ATOM 662 N N . LEU A 1 89 ? 5.978 4.649 -4.691 1.00 95.56 89 LEU A N 1
ATOM 663 C CA . LEU A 1 89 ? 5.507 3.406 -4.078 1.00 95.56 89 LEU A CA 1
ATOM 664 C C . LEU A 1 89 ? 5.985 3.261 -2.624 1.00 95.56 89 LEU A C 1
ATOM 666 O O . LEU A 1 89 ? 5.241 2.748 -1.788 1.00 95.56 89 LEU A O 1
ATOM 670 N N . GLN A 1 90 ? 7.215 3.681 -2.308 1.00 95.31 90 GLN A N 1
ATOM 671 C CA . GLN A 1 90 ? 7.727 3.669 -0.933 1.00 95.31 90 GLN A CA 1
ATOM 672 C C . GLN A 1 90 ? 6.977 4.666 -0.050 1.00 95.31 90 GLN A C 1
ATOM 674 O O . GLN A 1 90 ? 6.588 4.316 1.066 1.00 95.31 90 GLN A O 1
ATOM 679 N N . ASP A 1 91 ? 6.723 5.867 -0.563 1.00 96.25 91 ASP A N 1
ATOM 680 C CA . ASP A 1 91 ? 5.991 6.908 0.156 1.00 96.25 91 ASP A CA 1
ATOM 681 C C . ASP A 1 91 ? 4.539 6.465 0.416 1.00 96.25 91 ASP A C 1
ATOM 683 O O . ASP A 1 91 ? 4.061 6.505 1.551 1.00 96.25 91 ASP A O 1
ATOM 687 N N . ALA A 1 92 ? 3.864 5.916 -0.600 1.00 95.38 92 ALA A N 1
ATOM 688 C CA . ALA A 1 92 ? 2.515 5.365 -0.466 1.00 95.38 92 ALA A CA 1
ATOM 689 C C . ALA A 1 92 ? 2.457 4.180 0.515 1.00 95.38 92 ALA A C 1
ATOM 691 O O . ALA A 1 92 ? 1.535 4.073 1.328 1.00 95.38 92 ALA A O 1
ATOM 692 N N . ALA A 1 93 ? 3.462 3.302 0.498 1.00 93.94 93 ALA A N 1
ATOM 693 C CA . ALA A 1 93 ? 3.567 2.209 1.458 1.00 93.94 93 ALA A CA 1
ATOM 694 C C . ALA A 1 93 ? 3.764 2.708 2.897 1.00 93.94 93 ALA A C 1
ATOM 696 O O . ALA A 1 93 ? 3.204 2.124 3.829 1.00 93.94 93 ALA A O 1
ATOM 697 N N . SER A 1 94 ? 4.535 3.780 3.086 1.00 94.50 94 SER A N 1
ATOM 698 C CA . SER A 1 94 ? 4.708 4.432 4.387 1.00 94.50 94 SER A CA 1
ATOM 699 C C . SER A 1 94 ? 3.382 5.000 4.898 1.00 94.50 94 SER A C 1
ATOM 701 O O . SER A 1 94 ? 3.013 4.766 6.050 1.00 94.50 94 SER A O 1
ATOM 703 N N . ASP A 1 95 ? 2.605 5.653 4.033 1.00 94.56 95 ASP A N 1
ATOM 704 C CA . ASP A 1 95 ? 1.269 6.156 4.371 1.00 94.56 95 ASP A CA 1
ATOM 705 C C . ASP A 1 95 ? 0.322 5.037 4.837 1.00 94.56 95 ASP A C 1
ATOM 707 O O . ASP A 1 95 ? -0.408 5.197 5.820 1.00 94.56 95 ASP A O 1
ATOM 711 N N . VAL A 1 96 ? 0.359 3.875 4.177 1.00 93.12 96 VAL A N 1
ATOM 712 C CA . VAL A 1 96 ? -0.408 2.693 4.603 1.00 93.12 96 VAL A CA 1
ATOM 713 C C . VAL A 1 96 ? 0.061 2.193 5.973 1.00 93.12 96 VAL A C 1
ATOM 715 O O . VAL A 1 96 ? -0.770 1.899 6.834 1.00 93.12 96 VAL A O 1
ATOM 718 N N . GLN A 1 97 ? 1.373 2.142 6.223 1.00 90.69 97 GLN A N 1
ATOM 719 C CA . GLN A 1 97 ? 1.926 1.736 7.524 1.00 90.69 97 GLN A CA 1
ATOM 720 C C . GLN A 1 97 ? 1.496 2.673 8.657 1.00 90.69 97 GLN A C 1
ATOM 722 O O . GLN A 1 97 ? 1.079 2.203 9.718 1.00 90.69 97 GLN A O 1
ATOM 727 N N . LEU A 1 98 ? 1.519 3.985 8.420 1.00 92.19 98 LEU A N 1
ATOM 728 C CA . LEU A 1 98 ? 1.063 4.983 9.387 1.00 92.19 98 LEU A CA 1
ATOM 729 C C . LEU A 1 98 ? -0.444 4.875 9.671 1.00 92.19 98 LEU A C 1
ATOM 731 O O . LEU A 1 98 ? -0.882 5.148 10.789 1.00 92.19 98 LEU A O 1
ATOM 735 N N . ALA A 1 99 ? -1.244 4.442 8.693 1.00 91.12 99 ALA A N 1
ATOM 736 C CA . ALA A 1 99 ? -2.684 4.256 8.863 1.00 91.12 99 ALA A CA 1
ATOM 737 C C . ALA A 1 99 ? -3.061 2.965 9.621 1.00 91.12 99 ALA A C 1
ATOM 739 O O . ALA A 1 99 ? -4.116 2.916 10.258 1.00 91.12 99 ALA A O 1
ATOM 740 N N . ILE A 1 100 ? -2.205 1.939 9.596 1.00 89.19 100 ILE A N 1
ATOM 741 C CA . ILE A 1 100 ? -2.437 0.642 10.253 1.00 89.19 100 ILE A CA 1
ATOM 742 C C . ILE A 1 100 ? -2.400 0.748 11.782 1.00 89.19 100 ILE A C 1
ATOM 744 O O . ILE A 1 100 ? -3.251 0.176 12.464 1.00 89.19 100 ILE A O 1
ATOM 748 N N . GLN A 1 101 ? -1.419 1.454 12.350 1.00 87.94 101 GLN A N 1
ATOM 749 C CA . GLN A 1 101 ? -1.212 1.457 13.804 1.00 87.94 101 GLN A CA 1
ATOM 750 C C . GLN A 1 101 ? -2.441 1.977 14.582 1.00 87.94 101 GLN A C 1
ATOM 752 O O . GLN A 1 101 ? -2.868 1.298 15.522 1.00 87.94 101 GLN A O 1
ATOM 757 N N . PRO A 1 102 ? -3.061 3.118 14.215 1.00 88.75 102 PRO A N 1
ATOM 758 C CA . PRO A 1 102 ? -4.267 3.595 14.892 1.00 88.75 102 PRO A CA 1
ATOM 759 C C . PRO A 1 102 ? -5.446 2.622 14.786 1.00 88.75 102 PRO A C 1
ATOM 761 O O . PRO A 1 102 ? -6.242 2.529 15.719 1.00 88.75 102 PRO A O 1
ATOM 764 N N . LEU A 1 103 ? -5.552 1.891 13.673 1.00 85.94 103 LEU A N 1
ATOM 765 C CA . LEU A 1 103 ? -6.593 0.886 13.478 1.00 85.94 103 LEU A CA 1
ATOM 766 C C . LEU A 1 103 ? -6.397 -0.300 14.434 1.00 85.94 103 LEU A C 1
ATOM 768 O O . LEU A 1 103 ? -7.330 -0.684 15.136 1.00 85.94 103 LEU A O 1
ATOM 772 N N . MET A 1 104 ? -5.175 -0.835 14.512 1.00 86.50 104 MET A N 1
ATOM 773 C CA . MET A 1 104 ? -4.838 -1.941 15.415 1.00 86.50 104 MET A CA 1
ATOM 774 C C . MET A 1 104 ? -5.080 -1.581 16.883 1.00 86.50 104 MET A C 1
ATOM 776 O O . MET A 1 104 ? -5.646 -2.378 17.632 1.00 86.50 104 MET A O 1
ATOM 780 N N . LEU A 1 105 ? -4.698 -0.366 17.290 1.00 87.62 105 LEU A N 1
ATOM 781 C CA . LEU A 1 105 ? -4.983 0.151 18.630 1.00 87.62 105 LEU A CA 1
ATOM 782 C C . LEU A 1 105 ? -6.492 0.239 18.887 1.00 87.62 105 LEU A C 1
ATOM 784 O O . LEU A 1 105 ? -6.958 -0.246 19.915 1.00 87.62 105 LEU A O 1
ATOM 788 N N . GLY A 1 106 ? -7.260 0.781 17.936 1.00 84.50 106 GLY A N 1
ATOM 789 C CA . GLY A 1 106 ? -8.717 0.874 18.041 1.00 84.50 106 GLY A CA 1
ATOM 790 C C . GLY A 1 106 ? -9.393 -0.489 18.213 1.00 84.50 106 GLY A C 1
ATOM 791 O O . GLY A 1 106 ? -10.277 -0.630 19.060 1.00 84.50 106 GLY A O 1
ATOM 792 N N . PHE A 1 107 ? -8.950 -1.512 17.477 1.00 83.06 107 PHE A N 1
ATOM 793 C CA . PHE A 1 107 ? -9.455 -2.875 17.648 1.00 83.06 107 PHE A CA 1
ATOM 794 C C . PHE A 1 107 ? -9.112 -3.470 19.017 1.00 83.06 107 PHE A C 1
ATOM 796 O O . PHE A 1 107 ? -10.000 -4.013 19.674 1.00 83.06 107 PHE A O 1
ATOM 803 N N . MET A 1 108 ? -7.860 -3.351 19.474 1.00 85.88 108 MET A N 1
ATOM 804 C CA . MET A 1 108 ? -7.452 -3.866 20.789 1.00 85.88 108 MET A CA 1
ATOM 805 C C . MET A 1 108 ? -8.228 -3.206 21.930 1.00 85.88 108 MET A C 1
ATOM 807 O O . MET A 1 108 ? -8.676 -3.888 22.852 1.00 85.88 108 MET A O 1
ATOM 811 N N . GLU A 1 109 ? -8.408 -1.886 21.862 1.00 86.69 109 GLU A N 1
ATOM 812 C CA . GLU A 1 109 ? -9.197 -1.131 22.835 1.00 86.69 109 GLU A CA 1
ATOM 813 C C . GLU A 1 109 ? -10.662 -1.585 22.841 1.00 86.69 109 GLU A C 1
ATOM 815 O O . GLU A 1 109 ? -11.213 -1.854 23.907 1.00 86.69 109 GLU A O 1
ATOM 820 N N . THR A 1 110 ? -11.266 -1.749 21.661 1.00 84.38 110 THR A N 1
ATOM 821 C CA . THR A 1 110 ? -12.656 -2.215 21.511 1.00 84.38 110 THR A CA 1
ATOM 822 C C . THR A 1 110 ? -12.835 -3.622 22.082 1.00 84.38 110 THR A C 1
ATOM 824 O O . THR A 1 110 ? -13.780 -3.874 22.830 1.00 84.38 110 THR A O 1
ATOM 827 N N . LEU A 1 111 ? -11.911 -4.539 21.783 1.00 85.06 111 LEU A N 1
ATOM 828 C CA . LEU A 1 111 ? -11.942 -5.911 22.286 1.00 85.06 111 LEU A CA 1
ATOM 829 C C . LEU A 1 111 ? -11.820 -5.944 23.812 1.00 85.06 111 LEU A C 1
ATOM 831 O O . LEU A 1 111 ? -12.604 -6.621 24.480 1.00 85.06 111 LEU A O 1
ATOM 835 N N . ARG A 1 112 ? -10.868 -5.186 24.369 1.00 87.00 112 ARG A N 1
ATOM 836 C CA . ARG A 1 112 ? -10.675 -5.070 25.818 1.00 87.00 112 ARG A CA 1
ATOM 837 C C . ARG A 1 112 ? -11.941 -4.569 26.507 1.00 87.00 112 ARG A C 1
ATOM 839 O O . ARG A 1 112 ? -12.350 -5.159 27.504 1.00 87.00 112 ARG A O 1
ATOM 846 N N . ASP A 1 113 ? -12.533 -3.491 26.006 1.00 85.12 113 ASP A N 1
ATOM 847 C CA . ASP A 1 113 ? -13.700 -2.866 26.630 1.00 85.12 113 ASP A CA 1
ATOM 848 C C . ASP A 1 113 ? -14.933 -3.771 26.533 1.00 85.12 113 ASP A C 1
ATOM 850 O O . ASP A 1 113 ? -15.637 -3.951 27.523 1.00 85.12 113 ASP A O 1
ATOM 854 N N . THR A 1 114 ? -15.143 -4.418 25.381 1.00 85.00 114 THR A N 1
ATOM 855 C CA . THR A 1 114 ? -16.222 -5.404 25.197 1.00 85.00 114 THR A CA 1
ATOM 856 C C . THR A 1 114 ? -16.073 -6.547 26.202 1.00 85.00 114 THR A C 1
ATOM 858 O O . THR A 1 114 ? -17.016 -6.875 26.913 1.00 85.00 114 THR A O 1
ATOM 861 N N . GLN A 1 115 ? -14.858 -7.081 26.372 1.00 86.19 115 GLN A N 1
ATOM 862 C CA . GLN A 1 115 ? -14.595 -8.133 27.358 1.00 86.19 115 GLN A CA 1
ATOM 863 C C . GLN A 1 115 ? -14.847 -7.679 28.803 1.00 86.19 115 GLN A C 1
ATOM 865 O O . GLN A 1 115 ? -15.244 -8.484 29.648 1.00 86.19 115 GLN A O 1
ATOM 870 N N . GLN A 1 116 ? -14.562 -6.415 29.123 1.00 85.69 116 GLN A N 1
ATOM 871 C CA . GLN A 1 116 ? -14.822 -5.868 30.453 1.00 85.69 116 GLN A CA 1
ATOM 872 C C . GLN A 1 116 ? -16.321 -5.718 30.708 1.00 85.69 116 GLN A C 1
ATOM 874 O O . GLN A 1 116 ? -16.787 -6.173 31.751 1.00 85.69 116 GLN A O 1
ATOM 879 N N . ILE A 1 117 ? -17.067 -5.158 29.755 1.00 85.75 117 ILE A N 1
ATOM 880 C CA . ILE A 1 117 ? -18.526 -5.023 29.836 1.00 85.75 117 ILE A CA 1
ATOM 881 C C . ILE A 1 117 ? -19.171 -6.404 29.990 1.00 85.75 117 ILE A C 1
ATOM 883 O O . ILE A 1 117 ? -19.929 -6.604 30.935 1.00 85.75 117 ILE A O 1
ATOM 887 N N . ASP A 1 118 ? -18.775 -7.384 29.176 1.00 84.88 118 ASP A N 1
ATOM 888 C CA . ASP A 1 118 ? -19.301 -8.753 29.242 1.00 84.88 118 ASP A CA 1
ATOM 889 C C . ASP A 1 118 ? -19.101 -9.391 30.621 1.00 84.88 118 ASP A C 1
ATOM 891 O O . ASP A 1 118 ? -20.013 -10.007 31.173 1.00 84.88 118 ASP A O 1
ATOM 895 N N . LYS A 1 119 ? -17.915 -9.223 31.222 1.00 85.62 119 LYS A N 1
ATOM 896 C CA . LYS A 1 119 ? -17.631 -9.738 32.572 1.00 85.62 119 LYS A CA 1
ATOM 897 C C . LYS A 1 119 ? -18.504 -9.079 33.637 1.00 85.62 119 LYS A C 1
ATOM 899 O O . LYS A 1 119 ? -18.896 -9.748 34.590 1.00 85.62 119 LYS A O 1
ATOM 904 N N . LEU A 1 120 ? -18.778 -7.784 33.499 1.00 83.19 120 LEU A N 1
ATOM 905 C CA . LEU A 1 120 ? -19.617 -7.034 34.433 1.00 83.19 120 LEU A CA 1
ATOM 906 C C . LEU A 1 120 ? -21.102 -7.385 34.265 1.00 83.19 120 LEU A C 1
ATOM 908 O O . LEU A 1 120 ? -21.815 -7.518 35.261 1.00 83.19 120 LEU A O 1
ATOM 912 N N . ASP A 1 121 ? -21.554 -7.599 33.032 1.00 82.88 121 ASP A N 1
ATOM 913 C CA . ASP A 1 121 ? -22.928 -7.999 32.724 1.00 82.88 121 ASP A CA 1
ATOM 914 C C . ASP A 1 121 ? -23.219 -9.459 33.085 1.00 82.88 121 ASP A C 1
ATOM 916 O O . ASP A 1 121 ? -24.354 -9.787 33.448 1.00 82.88 121 ASP A O 1
ATOM 920 N N . ALA A 1 122 ? -22.196 -10.318 33.078 1.00 85.12 122 ALA A N 1
ATOM 921 C CA . ALA A 1 122 ? -22.280 -11.701 33.541 1.00 85.12 122 ALA A CA 1
ATOM 922 C C . ALA A 1 122 ? -22.423 -11.838 35.070 1.00 85.12 122 ALA A C 1
ATOM 924 O O . ALA A 1 122 ? -22.698 -12.934 35.561 1.00 85.12 122 ALA A O 1
ATOM 925 N N . LEU A 1 123 ? -22.252 -10.757 35.844 1.00 84.56 123 LEU A N 1
ATOM 926 C CA . LEU A 1 123 ? -22.434 -10.809 37.295 1.00 84.56 123 LEU A CA 1
ATOM 927 C C . LEU A 1 123 ? -23.903 -11.118 37.667 1.00 84.56 123 LEU A C 1
ATOM 929 O O . LEU A 1 123 ? -24.832 -10.576 37.049 1.00 84.56 123 LEU A O 1
ATOM 933 N N . PRO A 1 124 ? -24.143 -11.921 38.724 1.00 86.88 124 PRO A N 1
ATOM 934 C CA . PRO A 1 124 ? -25.483 -12.168 39.250 1.00 86.88 124 PRO A CA 1
ATOM 935 C C . PRO A 1 124 ? -26.242 -10.869 39.542 1.00 86.88 124 PRO A C 1
ATOM 937 O O . PRO A 1 124 ? -25.657 -9.863 39.966 1.00 86.88 124 PRO A O 1
ATOM 940 N N . MET A 1 125 ? -27.555 -10.871 39.303 1.00 82.06 125 MET A N 1
ATOM 941 C CA . MET A 1 125 ? -28.382 -9.667 39.434 1.00 82.06 125 MET A CA 1
ATOM 942 C C . MET A 1 125 ? -28.380 -9.134 40.873 1.00 82.06 125 MET A C 1
ATOM 944 O O . MET A 1 125 ? -28.380 -7.922 41.082 1.00 82.06 125 MET A O 1
ATOM 948 N N . GLU A 1 126 ? -28.272 -10.022 41.859 1.00 85.06 126 GLU A N 1
ATOM 949 C CA . GLU A 1 126 ? -28.205 -9.699 43.285 1.00 85.06 126 GLU A CA 1
ATOM 950 C C . GLU A 1 126 ? -26.945 -8.889 43.623 1.00 85.06 126 GLU A C 1
ATOM 952 O O . GLU A 1 126 ? -26.995 -7.959 44.429 1.00 85.06 126 GLU A O 1
ATOM 957 N N . ILE A 1 127 ? -25.816 -9.203 42.978 1.00 83.31 127 ILE A N 1
ATOM 958 C CA . ILE A 1 127 ? -24.556 -8.465 43.143 1.00 83.31 127 ILE A CA 1
ATOM 959 C C . ILE A 1 127 ? -24.661 -7.097 42.464 1.00 83.31 127 ILE A C 1
ATOM 961 O O . ILE A 1 127 ? -24.285 -6.084 43.055 1.00 83.31 127 ILE A O 1
ATOM 965 N N . ARG A 1 128 ? -25.234 -7.041 41.256 1.00 78.69 128 ARG A N 1
ATOM 966 C CA . ARG A 1 128 ? -25.422 -5.782 40.516 1.00 78.69 128 ARG A CA 1
ATOM 967 C C . ARG A 1 128 ? -26.363 -4.809 41.230 1.00 78.69 128 ARG A C 1
ATOM 969 O O . ARG A 1 128 ? -26.100 -3.611 41.224 1.00 78.69 128 ARG A O 1
ATOM 976 N N . GLN A 1 129 ? -27.419 -5.302 41.880 1.00 81.25 129 GLN A N 1
ATOM 977 C CA . GLN A 1 129 ? -28.350 -4.472 42.657 1.00 81.25 129 GLN A CA 1
ATOM 978 C C . GLN A 1 129 ? -27.729 -3.927 43.948 1.00 81.25 129 GLN A C 1
ATOM 980 O O . GLN A 1 129 ? -28.016 -2.799 44.341 1.00 81.25 129 GLN A O 1
ATOM 985 N N . ARG A 1 130 ? -26.852 -4.702 44.598 1.00 85.00 130 ARG A N 1
ATOM 986 C CA . ARG A 1 130 ? -26.155 -4.281 45.826 1.00 85.00 130 ARG A CA 1
ATOM 987 C C . ARG A 1 130 ? -25.008 -3.300 45.576 1.00 85.00 130 ARG A C 1
ATOM 989 O O . ARG A 1 130 ? -24.491 -2.725 46.529 1.00 85.00 130 ARG A O 1
ATOM 996 N N . ALA A 1 131 ? -24.622 -3.090 44.320 1.00 84.25 131 ALA A N 1
ATOM 997 C CA . ALA A 1 131 ? -23.514 -2.224 43.945 1.00 84.25 131 ALA A CA 1
ATOM 998 C C . ALA A 1 131 ? -23.892 -1.286 42.778 1.00 84.25 131 ALA A C 1
ATOM 1000 O O . ALA A 1 131 ? -23.438 -1.478 41.650 1.00 84.25 131 ALA A O 1
ATOM 1001 N N . PRO A 1 132 ? -24.670 -0.217 43.024 1.00 81.69 132 PRO A N 1
ATOM 1002 C CA . PRO A 1 132 ? -25.084 0.728 41.978 1.00 81.69 132 PRO A CA 1
ATOM 1003 C C . PRO A 1 132 ? -23.902 1.431 41.285 1.00 81.69 132 PRO A C 1
ATOM 1005 O O . PRO A 1 132 ? -23.998 1.811 40.118 1.00 81.69 132 PRO A O 1
ATOM 1008 N N . ALA A 1 133 ? -22.754 1.547 41.963 1.00 85.19 133 ALA A N 1
ATOM 1009 C CA . ALA A 1 133 ? -21.518 2.043 41.362 1.00 85.19 133 ALA A CA 1
ATOM 1010 C C . ALA A 1 133 ? -21.062 1.190 40.161 1.00 85.19 133 ALA A C 1
ATOM 1012 O O . ALA A 1 133 ? -20.628 1.756 39.162 1.00 85.19 133 ALA A O 1
ATOM 1013 N N . LEU A 1 134 ? -21.241 -0.139 40.206 1.00 82.12 134 LEU A N 1
ATOM 1014 C CA . LEU A 1 134 ? -20.917 -1.040 39.091 1.00 82.12 134 LEU A CA 1
ATOM 1015 C C . LEU A 1 134 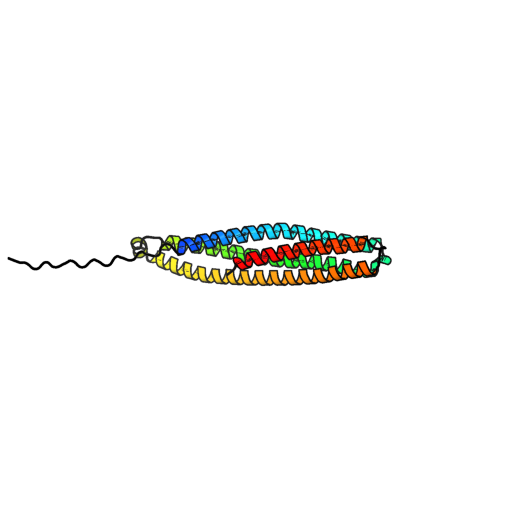? -21.789 -0.753 37.863 1.00 82.12 134 LEU A C 1
ATOM 1017 O O . LEU A 1 134 ? -21.271 -0.692 36.751 1.00 82.12 134 LEU A O 1
ATOM 1021 N N . GLN A 1 135 ? -23.091 -0.502 38.046 1.00 81.12 135 GLN A N 1
ATOM 1022 C CA . GLN A 1 135 ? -23.975 -0.120 36.935 1.00 81.12 135 GLN A CA 1
ATOM 1023 C C . GLN A 1 135 ? -23.567 1.217 36.304 1.00 81.12 135 GLN A C 1
ATOM 1025 O O . GLN A 1 135 ? -23.607 1.360 35.080 1.00 81.12 135 GLN A O 1
ATOM 1030 N N . ASN A 1 136 ? -23.146 2.190 37.116 1.00 85.25 136 ASN A N 1
ATOM 1031 C CA . ASN A 1 136 ? -22.634 3.462 36.605 1.00 85.25 136 ASN A CA 1
ATOM 1032 C C . ASN A 1 136 ? -21.336 3.266 35.809 1.00 85.25 136 ASN A C 1
ATOM 1034 O O . ASN A 1 136 ? -21.197 3.850 34.734 1.00 85.25 136 ASN A O 1
ATOM 1038 N N . THR A 1 137 ? -20.431 2.402 36.279 1.00 84.81 137 THR A N 1
ATOM 1039 C CA . THR A 1 137 ? -19.208 2.038 35.549 1.00 84.81 137 THR A CA 1
ATOM 1040 C C . THR A 1 137 ? -19.518 1.373 34.210 1.00 84.81 137 THR A C 1
ATOM 1042 O O . THR A 1 137 ? -18.943 1.781 33.206 1.00 84.81 137 THR A O 1
ATOM 1045 N N . VAL A 1 138 ? -20.454 0.416 34.154 1.00 84.25 138 VAL A N 1
ATOM 1046 C CA . VAL A 1 138 ? -20.864 -0.226 32.889 1.00 84.25 138 VAL A CA 1
ATOM 1047 C C . VAL A 1 138 ? -21.403 0.810 31.902 1.00 84.25 138 VAL A C 1
ATOM 1049 O O . VAL A 1 138 ? -20.956 0.863 30.759 1.00 84.25 138 VAL A O 1
ATOM 1052 N N . ARG A 1 139 ? -22.303 1.700 32.344 1.00 85.31 139 ARG A N 1
ATOM 1053 C CA . ARG A 1 139 ? -22.844 2.770 31.485 1.00 85.31 139 ARG A CA 1
ATOM 1054 C C . ARG A 1 139 ? -21.760 3.720 30.981 1.00 85.31 139 ARG A C 1
ATOM 1056 O O . ARG A 1 139 ? -21.832 4.176 29.843 1.00 85.31 139 ARG A O 1
ATOM 1063 N N . GLN A 1 140 ? -20.778 4.048 31.819 1.00 87.06 140 GLN A N 1
ATOM 1064 C CA . GLN A 1 140 ? -19.651 4.883 31.414 1.00 87.06 140 GLN A CA 1
ATOM 1065 C C . GLN A 1 140 ? -18.784 4.163 30.375 1.00 87.06 140 GLN A C 1
ATOM 1067 O O . GLN A 1 140 ? -18.531 4.721 29.313 1.00 87.06 140 GLN A O 1
ATOM 1072 N N . GLN A 1 141 ? -18.428 2.898 30.614 1.00 85.38 141 GLN A N 1
ATOM 1073 C CA . GLN A 1 141 ? -17.660 2.096 29.659 1.00 85.38 141 GLN A CA 1
ATOM 1074 C C . GLN A 1 141 ? -18.379 1.931 28.317 1.00 85.38 141 GLN A C 1
ATOM 1076 O O . GLN A 1 141 ? -17.740 2.029 27.276 1.00 85.38 141 GLN A O 1
ATOM 1081 N N . GLN A 1 142 ? -19.703 1.764 28.313 1.00 85.56 142 GLN A N 1
ATOM 1082 C CA . GLN A 1 142 ? -20.498 1.714 27.081 1.00 85.56 142 GLN A CA 1
ATOM 1083 C C . GLN A 1 142 ? -20.437 3.033 26.288 1.00 85.56 142 GLN A C 1
ATOM 1085 O O . GLN A 1 142 ? -20.347 3.011 25.059 1.00 85.56 142 GLN A O 1
ATOM 1090 N N . LYS A 1 143 ? -20.437 4.192 26.963 1.00 86.62 143 LYS A N 1
ATOM 1091 C CA . LYS A 1 143 ? -20.240 5.497 26.302 1.00 86.62 143 LYS A CA 1
ATOM 1092 C C . LYS A 1 143 ? -18.828 5.631 25.729 1.00 86.62 143 LYS A C 1
ATOM 1094 O O . LYS A 1 143 ? -18.666 6.043 24.580 1.00 86.62 143 LYS A O 1
ATOM 1099 N N . GLU A 1 144 ? -17.813 5.250 26.500 1.00 86.38 144 GLU A N 1
ATOM 1100 C CA . GLU A 1 144 ? -16.416 5.244 26.057 1.00 86.38 144 GLU A CA 1
ATOM 1101 C C . GLU A 1 144 ? -16.201 4.327 24.840 1.00 86.38 144 GLU A C 1
ATOM 1103 O O . GLU A 1 144 ? -15.523 4.716 23.883 1.00 86.38 144 GLU A O 1
ATOM 1108 N N . LEU A 1 145 ? -16.822 3.142 24.849 1.00 85.25 145 LEU A N 1
ATOM 1109 C CA . LEU A 1 145 ? -16.798 2.172 23.755 1.00 85.25 145 LEU A CA 1
ATOM 1110 C C . LEU A 1 145 ? -17.346 2.784 22.465 1.00 85.25 145 LEU A C 1
ATOM 1112 O O . LEU A 1 145 ? -16.752 2.614 21.400 1.00 85.25 145 LEU A O 1
ATOM 1116 N N . HIS A 1 146 ? -18.433 3.554 22.546 1.00 83.94 146 HIS A N 1
ATOM 1117 C CA . HIS A 1 146 ? -18.992 4.235 21.381 1.00 83.94 146 HIS A CA 1
ATOM 1118 C C . HIS A 1 146 ? -18.002 5.256 20.791 1.00 83.94 146 HIS A C 1
ATOM 1120 O O . HIS A 1 146 ? -17.730 5.246 19.589 1.00 83.94 146 HIS A O 1
ATOM 1126 N N . HIS A 1 147 ? -17.365 6.072 21.637 1.00 85.38 147 HIS A N 1
ATOM 1127 C CA . HIS A 1 147 ? -16.332 7.015 21.193 1.00 85.38 147 HIS A CA 1
ATOM 1128 C C . HIS A 1 147 ? -15.096 6.328 20.589 1.00 85.38 147 HIS A C 1
ATOM 1130 O O . HIS A 1 147 ? -14.477 6.863 19.664 1.00 85.38 147 HIS A O 1
ATOM 1136 N N . ARG A 1 148 ? -14.702 5.159 21.103 1.00 82.62 148 ARG A N 1
ATOM 1137 C CA . ARG A 1 148 ? -13.591 4.357 20.558 1.00 82.62 148 ARG A CA 1
ATOM 1138 C C . ARG A 1 148 ? -13.953 3.702 19.231 1.00 82.62 148 ARG A C 1
ATOM 1140 O O . ARG A 1 148 ? -13.144 3.742 18.307 1.00 82.62 148 ARG A O 1
ATOM 1147 N N . THR A 1 149 ? -15.179 3.206 19.103 1.00 81.81 149 THR A N 1
ATOM 1148 C CA . THR A 1 149 ? -15.708 2.646 17.852 1.00 81.81 149 THR A CA 1
ATOM 1149 C C . THR A 1 149 ? -15.656 3.686 16.732 1.00 81.81 149 THR A C 1
ATOM 1151 O O . THR A 1 149 ? -15.134 3.411 15.654 1.00 81.81 149 THR A O 1
ATOM 1154 N N . GLU A 1 150 ? -16.073 4.926 17.006 1.00 84.62 150 GLU A N 1
ATOM 1155 C CA . GLU A 1 150 ? -15.972 6.029 16.041 1.00 84.62 150 GLU A CA 1
ATOM 1156 C C . GLU A 1 150 ? -14.522 6.372 15.665 1.00 84.62 150 GLU A C 1
ATOM 1158 O O . GLU A 1 150 ? -14.215 6.640 14.499 1.00 84.62 150 GLU A O 1
ATOM 1163 N N . ARG A 1 151 ? -13.588 6.329 16.625 1.00 85.75 151 ARG A N 1
ATOM 1164 C CA . ARG A 1 151 ? -12.153 6.499 16.335 1.00 85.75 151 ARG A CA 1
ATOM 1165 C C . ARG A 1 151 ? -11.615 5.379 15.443 1.00 85.75 151 ARG A C 1
ATOM 1167 O O . ARG A 1 151 ? -10.903 5.678 14.485 1.00 85.75 151 ARG A O 1
ATOM 1174 N N . SER A 1 152 ? -11.987 4.131 15.720 1.00 85.00 152 SER A N 1
ATOM 1175 C CA . SER A 1 152 ? -11.622 2.969 14.904 1.00 85.00 152 SER A CA 1
ATOM 1176 C C . SER A 1 152 ? -12.171 3.096 13.480 1.00 85.00 152 SER A C 1
ATOM 1178 O O . SER A 1 152 ? -11.429 2.951 12.511 1.00 85.00 152 SER A O 1
ATOM 1180 N N . ARG A 1 153 ? -13.434 3.519 13.334 1.00 85.81 153 ARG A N 1
ATOM 1181 C CA . ARG A 1 153 ? -14.054 3.786 12.030 1.00 85.81 153 ARG A CA 1
ATOM 1182 C C . ARG A 1 153 ? -13.281 4.834 11.229 1.00 85.81 153 ARG A C 1
ATOM 1184 O O . ARG A 1 153 ? -12.985 4.621 10.056 1.00 85.81 153 ARG A O 1
ATOM 1191 N N . ARG A 1 154 ? -12.889 5.947 11.863 1.00 89.69 154 ARG A N 1
ATOM 1192 C CA . ARG A 1 154 ? -12.050 6.980 11.223 1.00 89.69 154 ARG A CA 1
ATOM 1193 C C . ARG A 1 154 ? -10.682 6.439 10.810 1.00 89.69 154 ARG A C 1
ATOM 1195 O O . ARG A 1 154 ? -10.200 6.797 9.737 1.00 89.69 154 ARG A O 1
ATOM 1202 N N . ALA A 1 155 ? -10.061 5.591 11.629 1.00 89.12 155 ALA A N 1
ATOM 1203 C CA . ALA A 1 155 ? -8.805 4.931 11.279 1.00 89.12 155 ALA A CA 1
ATOM 1204 C C . ALA A 1 155 ? -8.978 3.995 10.069 1.00 89.12 155 ALA A C 1
ATOM 1206 O O . ALA A 1 155 ? -8.183 4.064 9.134 1.00 89.12 155 ALA A O 1
ATOM 1207 N N . GLY A 1 156 ? -10.064 3.219 10.022 1.00 88.62 156 GLY A N 1
ATOM 1208 C CA . GLY A 1 156 ? -10.420 2.386 8.871 1.00 88.62 156 GLY A CA 1
ATOM 1209 C C . GLY A 1 156 ? -10.632 3.194 7.587 1.00 88.62 156 GLY A C 1
ATOM 1210 O O . GLY A 1 156 ? -10.156 2.800 6.524 1.00 88.62 156 GLY A O 1
ATOM 1211 N N . THR A 1 157 ? -11.279 4.362 7.665 1.00 90.69 157 THR A N 1
ATOM 1212 C CA . THR A 1 157 ? -11.412 5.274 6.513 1.00 90.69 157 THR A CA 1
ATOM 1213 C C . THR A 1 157 ? -10.056 5.793 6.033 1.00 90.69 157 THR A C 1
ATOM 1215 O O . THR A 1 157 ? -9.804 5.811 4.831 1.00 90.69 157 THR A O 1
ATOM 1218 N N . ARG A 1 158 ? -9.160 6.182 6.949 1.00 92.00 158 ARG A N 1
ATOM 1219 C CA . ARG A 1 158 ? -7.802 6.632 6.590 1.00 92.00 158 ARG A CA 1
ATOM 1220 C C . ARG A 1 158 ? -6.993 5.526 5.924 1.00 92.00 158 ARG A C 1
ATOM 1222 O O . ARG A 1 158 ? -6.310 5.795 4.942 1.00 92.00 158 ARG A O 1
ATOM 1229 N N . LEU A 1 159 ? -7.098 4.293 6.421 1.00 92.06 159 LEU A N 1
ATOM 1230 C CA . LEU A 1 159 ? -6.439 3.146 5.805 1.00 92.06 159 LEU A CA 1
ATOM 1231 C C . LEU A 1 159 ? -6.956 2.910 4.384 1.00 92.06 159 LEU A C 1
ATOM 1233 O O . LEU A 1 159 ? -6.149 2.787 3.471 1.00 92.06 159 LEU A O 1
ATOM 1237 N N . ARG A 1 160 ? -8.277 2.939 4.173 1.00 92.06 160 ARG A N 1
ATOM 1238 C CA . ARG A 1 160 ? -8.871 2.831 2.829 1.00 92.06 160 ARG A CA 1
ATOM 1239 C C . ARG A 1 160 ? -8.379 3.925 1.882 1.00 92.06 160 ARG A C 1
ATOM 1241 O O . ARG A 1 160 ? -8.029 3.635 0.746 1.00 92.06 160 ARG A O 1
ATOM 1248 N N . GLN A 1 161 ? -8.290 5.167 2.352 1.00 94.00 161 GLN A N 1
ATOM 1249 C CA . GLN A 1 161 ? -7.742 6.270 1.556 1.00 94.00 161 GLN A CA 1
ATOM 1250 C C . GLN A 1 161 ? -6.255 6.074 1.228 1.00 94.00 161 GLN A C 1
ATOM 1252 O O . GLN A 1 161 ? -5.827 6.374 0.117 1.00 94.00 161 GLN A O 1
ATOM 1257 N N . ALA A 1 162 ? -5.454 5.583 2.176 1.00 94.94 162 ALA A N 1
ATOM 1258 C CA . ALA A 1 162 ? -4.047 5.275 1.933 1.00 94.94 162 ALA A CA 1
ATOM 1259 C C . ALA A 1 162 ? -3.885 4.132 0.918 1.00 94.94 162 ALA A C 1
ATOM 1261 O O . ALA A 1 162 ? -3.078 4.254 0.002 1.00 94.94 162 ALA A O 1
ATOM 1262 N N . LEU A 1 163 ? -4.696 3.076 1.030 1.00 95.00 163 LEU A N 1
ATOM 1263 C CA . LEU A 1 163 ? -4.715 1.959 0.085 1.00 95.00 163 LEU A CA 1
ATOM 1264 C C . LEU A 1 163 ? -5.132 2.410 -1.318 1.00 95.00 163 LEU A C 1
ATOM 1266 O O . LEU A 1 163 ? -4.417 2.115 -2.265 1.00 95.00 163 LEU A O 1
ATOM 1270 N N . GLY A 1 164 ? -6.196 3.208 -1.451 1.00 94.94 164 GLY A N 1
ATOM 1271 C CA . GLY A 1 164 ? -6.620 3.733 -2.754 1.00 94.94 164 GLY A CA 1
ATOM 1272 C C . GLY A 1 164 ? -5.568 4.636 -3.408 1.00 94.94 164 GLY A C 1
ATOM 1273 O O . GLY A 1 164 ? -5.328 4.544 -4.607 1.00 94.94 164 GLY A O 1
ATOM 1274 N N . ARG A 1 165 ? -4.861 5.465 -2.623 1.00 95.75 165 ARG A N 1
ATOM 1275 C CA . ARG A 1 165 ? -3.711 6.232 -3.139 1.00 95.75 165 ARG A CA 1
ATOM 1276 C C . ARG A 1 165 ? -2.578 5.316 -3.594 1.00 95.75 165 ARG A C 1
ATOM 1278 O O . ARG A 1 165 ? -1.950 5.591 -4.610 1.00 95.75 165 ARG A O 1
ATOM 1285 N N . PHE A 1 166 ? -2.330 4.232 -2.866 1.00 97.00 166 PHE A N 1
ATOM 1286 C CA . PHE A 1 166 ? -1.316 3.261 -3.246 1.00 97.00 166 PHE A CA 1
ATOM 1287 C C . PHE A 1 166 ? -1.677 2.540 -4.553 1.00 97.00 166 PHE A C 1
ATOM 1289 O O . PHE A 1 166 ? -0.827 2.411 -5.429 1.00 97.00 166 PHE A O 1
ATOM 1296 N N . GLU A 1 167 ? -2.937 2.142 -4.730 1.00 95.88 167 GLU A N 1
ATOM 1297 C CA . GLU A 1 167 ? -3.428 1.545 -5.978 1.00 95.88 167 GLU A CA 1
ATOM 1298 C C . GLU A 1 167 ? -3.243 2.486 -7.173 1.00 95.88 167 GLU A C 1
ATOM 1300 O O . GLU A 1 167 ? -2.759 2.046 -8.217 1.00 95.88 167 GLU A O 1
ATOM 1305 N N . SER A 1 168 ? -3.535 3.782 -7.012 1.00 96.19 168 SER A N 1
ATOM 1306 C CA . SER A 1 168 ? -3.283 4.779 -8.059 1.00 96.19 168 SER A CA 1
ATOM 1307 C C . SER A 1 168 ? -1.808 4.849 -8.453 1.00 96.19 168 SER A C 1
ATOM 1309 O O . SER A 1 168 ? -1.493 4.821 -9.638 1.00 96.19 168 SER A O 1
ATOM 1311 N N . VAL A 1 169 ? -0.892 4.876 -7.478 1.00 96.19 169 VAL A N 1
ATOM 1312 C CA . VAL A 1 169 ? 0.557 4.920 -7.752 1.00 96.19 169 VAL A CA 1
ATOM 1313 C C . VAL A 1 169 ? 1.036 3.638 -8.441 1.00 96.19 169 VAL A C 1
ATOM 1315 O O . VAL A 1 169 ? 1.866 3.690 -9.348 1.00 96.19 169 VAL A O 1
ATOM 1318 N N . VAL A 1 170 ? 0.502 2.477 -8.048 1.00 96.00 170 VAL A N 1
ATOM 1319 C CA . VAL A 1 170 ? 0.786 1.210 -8.737 1.00 96.00 170 VAL A CA 1
ATOM 1320 C C . VAL A 1 170 ? 0.337 1.289 -10.197 1.00 96.00 170 VAL A C 1
ATOM 1322 O O . VAL A 1 170 ? 1.131 0.970 -11.078 1.00 96.00 170 VAL A O 1
ATOM 1325 N N . ALA A 1 171 ? -0.880 1.767 -10.465 1.00 95.19 171 ALA A N 1
ATOM 1326 C CA . ALA A 1 171 ? -1.409 1.901 -11.823 1.00 95.19 171 ALA A CA 1
ATOM 1327 C C . ALA A 1 171 ? -0.600 2.892 -12.684 1.00 95.19 171 ALA A C 1
ATOM 1329 O O . ALA A 1 171 ? -0.342 2.632 -13.862 1.00 95.19 171 ALA A O 1
ATOM 1330 N N . GLU A 1 172 ? -0.150 4.007 -12.103 1.00 94.88 172 GLU A N 1
ATOM 1331 C CA . GLU A 1 172 ? 0.742 4.955 -12.780 1.00 94.88 172 GLU A CA 1
ATOM 1332 C C . GLU A 1 172 ? 2.070 4.295 -13.171 1.00 94.88 172 GLU A C 1
ATOM 1334 O O . GLU A 1 172 ? 2.529 4.438 -14.308 1.00 94.88 172 GLU A O 1
ATOM 1339 N N . LEU A 1 173 ? 2.673 3.513 -12.271 1.00 93.44 173 LEU A N 1
ATOM 1340 C CA . LEU A 1 173 ? 3.907 2.801 -12.586 1.00 93.44 173 LEU A CA 1
ATOM 1341 C C . LEU A 1 173 ? 3.690 1.681 -13.616 1.00 93.44 173 LEU A C 1
ATOM 1343 O O . LEU A 1 173 ? 4.537 1.502 -14.490 1.00 93.44 173 LEU A O 1
ATOM 1347 N N . GLU A 1 174 ? 2.566 0.962 -13.573 1.00 93.75 174 GLU A N 1
ATOM 1348 C CA . GLU A 1 174 ? 2.200 -0.018 -14.608 1.00 93.75 174 GLU A CA 1
ATOM 1349 C C . GLU A 1 174 ? 2.156 0.632 -15.995 1.00 93.75 174 GLU A C 1
ATOM 1351 O O . GLU A 1 174 ? 2.732 0.105 -16.950 1.00 93.75 174 GLU A O 1
ATOM 1356 N N . TYR A 1 175 ? 1.552 1.817 -16.105 1.00 91.81 175 TYR A N 1
ATOM 1357 C CA . TYR A 1 175 ? 1.527 2.578 -17.353 1.00 91.81 175 TYR A CA 1
ATOM 1358 C C . TYR A 1 175 ? 2.941 2.923 -17.852 1.00 91.81 175 TYR A C 1
ATOM 1360 O O . TYR A 1 175 ? 3.257 2.727 -19.031 1.00 91.81 175 TYR A O 1
ATOM 1368 N N . VAL A 1 176 ? 3.828 3.377 -16.959 1.00 90.81 176 VAL A N 1
ATOM 1369 C CA . VAL A 1 176 ? 5.236 3.660 -17.297 1.00 90.81 176 VAL A CA 1
ATOM 1370 C C . VAL A 1 176 ? 5.951 2.401 -17.791 1.00 90.81 176 VAL A C 1
ATOM 1372 O O . VAL A 1 176 ? 6.706 2.462 -18.763 1.00 90.81 176 VAL A O 1
ATOM 1375 N N . VAL A 1 177 ? 5.712 1.252 -17.159 1.00 89.88 177 VAL A N 1
ATOM 1376 C CA . VAL A 1 177 ? 6.320 -0.024 -17.555 1.00 89.88 177 VAL A CA 1
ATOM 1377 C C . VAL A 1 177 ? 5.849 -0.476 -18.930 1.00 89.88 177 VAL A C 1
ATOM 1379 O O . VAL A 1 177 ? 6.681 -0.857 -19.758 1.00 89.88 177 VAL A O 1
ATOM 1382 N N . VAL A 1 178 ? 4.546 -0.396 -19.205 1.00 88.19 178 VAL A N 1
ATOM 1383 C CA . VAL A 1 178 ? 3.986 -0.731 -20.521 1.00 88.19 178 VAL A CA 1
ATOM 1384 C C . VAL A 1 178 ? 4.617 0.144 -21.603 1.00 88.19 178 VAL A C 1
ATOM 1386 O O . VAL A 1 178 ? 5.095 -0.381 -22.612 1.00 88.19 178 VAL A O 1
ATOM 1389 N N . ASN A 1 179 ? 4.723 1.452 -21.362 1.00 85.12 179 ASN A N 1
ATOM 1390 C CA . ASN A 1 179 ? 5.390 2.373 -22.280 1.00 85.12 179 ASN A CA 1
ATOM 1391 C C . ASN A 1 179 ? 6.875 2.043 -22.463 1.00 85.12 179 ASN A C 1
ATOM 1393 O O . ASN A 1 179 ? 7.372 2.048 -23.587 1.00 85.12 179 ASN A O 1
ATOM 1397 N N . GLY A 1 180 ? 7.576 1.683 -21.385 1.00 83.38 180 GLY A N 1
ATOM 1398 C CA . GLY A 1 180 ? 8.964 1.226 -21.446 1.00 83.38 180 GLY A CA 1
ATOM 1399 C C . GLY A 1 180 ? 9.145 -0.017 -22.316 1.00 83.38 180 GLY A C 1
ATOM 1400 O O . GLY A 1 180 ? 10.094 -0.101 -23.098 1.00 83.38 180 GLY A O 1
ATOM 1401 N N . ARG A 1 181 ? 8.195 -0.953 -22.246 1.00 85.69 181 ARG A N 1
ATOM 1402 C CA . ARG A 1 181 ? 8.176 -2.173 -23.060 1.00 85.69 181 ARG A CA 1
ATOM 1403 C C . ARG A 1 181 ? 7.928 -1.879 -24.539 1.00 85.69 181 ARG A C 1
ATOM 1405 O O . ARG A 1 181 ? 8.606 -2.456 -25.387 1.00 85.69 181 ARG A O 1
ATOM 1412 N N . ILE A 1 182 ? 6.994 -0.977 -24.845 1.00 83.69 182 ILE A N 1
ATOM 1413 C CA . ILE A 1 182 ? 6.721 -0.517 -26.217 1.00 83.69 182 ILE A CA 1
ATOM 1414 C C . ILE A 1 182 ? 7.967 0.163 -26.793 1.00 83.69 182 ILE A C 1
ATOM 1416 O O . ILE A 1 182 ? 8.414 -0.188 -27.881 1.00 83.69 182 ILE A O 1
ATOM 1420 N N . GLU A 1 183 ? 8.584 1.067 -26.032 1.00 80.56 183 GLU A N 1
ATOM 1421 C CA . GLU A 1 183 ? 9.804 1.773 -26.430 1.00 80.56 183 GLU A CA 1
ATOM 1422 C C . GLU A 1 183 ? 10.983 0.808 -26.652 1.00 80.56 183 GLU A C 1
ATOM 1424 O O . GLU A 1 183 ? 11.777 0.988 -27.577 1.00 80.56 183 GLU A O 1
ATOM 1429 N N . ALA A 1 184 ? 11.101 -0.241 -25.831 1.00 80.50 184 ALA A N 1
ATOM 1430 C CA . ALA A 1 184 ? 12.105 -1.284 -26.018 1.00 80.50 184 ALA A CA 1
ATOM 1431 C C . ALA A 1 184 ? 11.854 -2.097 -27.300 1.00 80.50 184 ALA A C 1
ATOM 1433 O O . ALA A 1 184 ? 12.801 -2.356 -28.042 1.00 80.50 184 ALA A O 1
ATOM 1434 N N . ALA A 1 185 ? 10.597 -2.449 -27.590 1.00 80.38 185 ALA A N 1
ATOM 1435 C CA . ALA A 1 185 ? 10.219 -3.194 -28.791 1.00 80.38 185 ALA A CA 1
ATOM 1436 C C . ALA A 1 185 ? 10.434 -2.384 -30.082 1.00 80.38 185 ALA A C 1
ATOM 1438 O O . ALA A 1 185 ? 10.936 -2.917 -31.070 1.00 80.38 185 ALA A O 1
ATOM 1439 N N . LEU A 1 186 ? 10.126 -1.082 -30.065 1.00 76.25 186 LEU A N 1
ATOM 1440 C CA . LEU A 1 186 ? 10.310 -0.186 -31.215 1.00 76.25 186 LEU A CA 1
ATOM 1441 C C . LEU A 1 186 ? 11.781 -0.009 -31.620 1.00 76.25 186 LEU A C 1
ATOM 1443 O O . LEU A 1 186 ? 12.063 0.341 -32.764 1.00 76.25 186 LEU A O 1
ATOM 1447 N N . LYS A 1 187 ? 12.731 -0.256 -30.710 1.00 73.44 187 LYS A N 1
ATOM 1448 C CA . LYS A 1 187 ? 14.172 -0.106 -30.977 1.00 73.44 187 LYS A CA 1
ATOM 1449 C C . LYS A 1 187 ? 14.871 -1.384 -31.458 1.00 73.44 187 LYS A C 1
ATOM 1451 O O . LYS A 1 187 ? 16.080 -1.338 -31.689 1.00 73.44 187 LYS A O 1
ATOM 1456 N N . GLY A 1 188 ? 14.123 -2.473 -31.662 1.00 65.56 188 GLY A N 1
ATOM 1457 C CA . GLY A 1 188 ? 14.594 -3.724 -32.269 1.00 65.56 188 GLY A CA 1
ATOM 1458 C C . GLY A 1 188 ? 15.580 -4.547 -31.422 1.00 65.56 188 GLY A C 1
ATOM 1459 O O . GLY A 1 188 ? 15.843 -4.245 -30.256 1.00 65.56 188 GLY A O 1
ATOM 1460 N N . ASP A 1 189 ? 16.156 -5.589 -32.037 1.00 59.53 189 ASP A N 1
ATOM 1461 C CA . ASP A 1 189 ? 17.014 -6.610 -31.395 1.00 59.53 189 ASP A CA 1
ATOM 1462 C C . ASP A 1 189 ? 18.288 -6.062 -30.734 1.00 59.53 189 ASP A C 1
ATOM 1464 O O . ASP A 1 189 ? 18.847 -6.685 -29.829 1.00 59.53 189 ASP A O 1
ATOM 1468 N N . ALA A 1 190 ? 18.727 -4.857 -31.110 1.00 56.25 190 ALA A N 1
ATOM 1469 C CA . ALA A 1 190 ? 19.918 -4.216 -30.552 1.00 56.25 190 ALA A CA 1
ATOM 1470 C C . ALA A 1 190 ? 19.802 -3.891 -29.046 1.00 56.25 190 ALA A C 1
ATOM 1472 O O . ALA A 1 190 ? 20.757 -3.397 -28.446 1.00 56.25 190 ALA A O 1
ATOM 1473 N N . ARG A 1 191 ? 18.639 -4.117 -28.414 1.00 69.88 191 ARG A N 1
ATOM 1474 C CA . ARG A 1 191 ? 18.366 -3.691 -27.032 1.00 69.88 191 ARG A CA 1
ATOM 1475 C C . ARG A 1 191 ? 17.664 -4.738 -26.176 1.00 69.88 191 ARG A C 1
ATOM 1477 O O . ARG A 1 191 ? 16.866 -4.385 -25.308 1.00 69.88 191 ARG A O 1
ATOM 1484 N N . ALA A 1 192 ? 18.030 -6.009 -26.337 1.00 75.19 192 ALA A N 1
ATOM 1485 C CA . ALA A 1 192 ? 17.569 -7.110 -25.482 1.00 75.19 192 ALA A CA 1
ATOM 1486 C C . ALA A 1 192 ? 17.650 -6.790 -23.970 1.00 75.19 192 ALA A C 1
ATOM 1488 O O . ALA A 1 192 ? 16.743 -7.121 -23.209 1.00 75.19 192 ALA A O 1
ATOM 1489 N N . ALA A 1 193 ? 18.683 -6.059 -23.534 1.00 77.44 193 ALA A N 1
ATOM 1490 C CA . ALA A 1 193 ? 18.830 -5.628 -22.143 1.00 77.44 193 ALA A CA 1
ATOM 1491 C C . ALA A 1 193 ? 17.718 -4.667 -21.668 1.00 77.44 193 ALA A C 1
ATOM 1493 O O . ALA A 1 193 ? 17.311 -4.735 -20.511 1.00 77.44 193 ALA A O 1
ATOM 1494 N N . LEU A 1 194 ? 17.190 -3.799 -22.539 1.00 76.88 194 LEU A N 1
ATOM 1495 C CA . LEU A 1 194 ? 16.069 -2.912 -22.200 1.00 76.88 194 LEU A CA 1
ATOM 1496 C C . LEU A 1 194 ? 14.755 -3.674 -22.071 1.00 76.88 194 LEU A C 1
ATOM 1498 O O . LEU A 1 194 ? 13.987 -3.436 -21.137 1.00 76.88 194 LEU A O 1
ATOM 1502 N N . ALA A 1 195 ? 14.509 -4.582 -23.017 1.00 81.25 195 ALA A N 1
ATOM 1503 C CA . ALA A 1 195 ? 13.327 -5.428 -23.010 1.00 81.25 195 ALA A CA 1
ATOM 1504 C C . ALA A 1 195 ? 13.295 -6.272 -21.730 1.00 81.25 195 ALA A C 1
ATOM 1506 O O . ALA A 1 195 ? 12.268 -6.321 -21.054 1.00 81.25 195 ALA A O 1
ATOM 1507 N N . GLN A 1 196 ? 14.448 -6.829 -21.338 1.00 85.44 196 GLN A N 1
ATOM 1508 C CA . GLN A 1 196 ? 14.582 -7.569 -20.089 1.00 85.44 196 GLN A CA 1
ATOM 1509 C C . GLN A 1 196 ? 14.301 -6.693 -18.866 1.00 85.44 196 GLN A C 1
ATOM 1511 O O . GLN A 1 196 ? 13.527 -7.096 -18.010 1.00 85.44 196 GLN A O 1
ATOM 1516 N N . VAL A 1 197 ? 14.882 -5.490 -18.776 1.00 85.50 197 VAL A N 1
ATOM 1517 C CA . VAL A 1 197 ? 14.651 -4.584 -17.635 1.00 85.50 197 VAL A CA 1
ATOM 1518 C C . VAL A 1 197 ? 13.178 -4.182 -17.522 1.00 85.50 197 VAL A C 1
ATOM 1520 O O . VAL A 1 197 ? 12.644 -4.148 -16.415 1.00 85.50 197 VAL A O 1
ATOM 1523 N N . SER A 1 198 ? 12.516 -3.905 -18.647 1.00 86.12 198 SER A N 1
ATOM 1524 C CA . SER A 1 198 ? 11.093 -3.549 -18.659 1.00 86.12 198 SER A CA 1
ATOM 1525 C C . SER A 1 198 ? 10.212 -4.731 -18.246 1.00 86.12 198 SER A C 1
ATOM 1527 O O . SER A 1 198 ? 9.324 -4.556 -17.420 1.00 86.12 198 SER A O 1
ATOM 1529 N N . ALA A 1 199 ? 10.489 -5.942 -18.742 1.00 88.50 199 ALA A N 1
ATOM 1530 C CA . ALA A 1 199 ? 9.773 -7.157 -18.341 1.00 88.50 199 ALA A CA 1
ATOM 1531 C C . ALA A 1 199 ? 9.999 -7.512 -16.860 1.00 88.50 199 ALA A C 1
ATOM 1533 O O . ALA A 1 199 ? 9.080 -7.903 -16.144 1.00 88.50 199 ALA A O 1
ATOM 1534 N N . ASP A 1 200 ? 11.225 -7.345 -16.375 1.00 91.19 200 ASP A N 1
ATOM 1535 C CA . ASP A 1 200 ? 11.579 -7.527 -14.972 1.00 91.19 200 ASP A CA 1
ATOM 1536 C C . ASP A 1 200 ? 10.831 -6.553 -14.057 1.00 91.19 200 ASP A C 1
ATOM 1538 O O . ASP A 1 200 ? 10.438 -6.933 -12.950 1.00 91.19 200 ASP A O 1
ATOM 1542 N N . MET A 1 201 ? 10.682 -5.301 -14.496 1.00 92.31 201 MET A N 1
ATOM 1543 C CA . MET A 1 201 ? 9.930 -4.284 -13.771 1.00 92.31 201 MET A CA 1
ATOM 1544 C C . MET A 1 201 ? 8.433 -4.606 -13.775 1.00 92.31 201 MET A C 1
ATOM 1546 O O . MET A 1 201 ? 7.823 -4.586 -12.714 1.00 92.31 201 MET A O 1
ATOM 1550 N N . ASP A 1 202 ? 7.875 -4.996 -14.923 1.00 92.62 202 ASP A N 1
ATOM 1551 C CA . ASP A 1 202 ? 6.474 -5.427 -15.087 1.00 92.62 202 ASP A CA 1
ATOM 1552 C C . ASP A 1 202 ? 6.107 -6.516 -14.084 1.00 92.62 202 ASP A C 1
ATOM 1554 O O . ASP A 1 202 ? 5.208 -6.358 -13.261 1.00 92.62 202 ASP A O 1
ATOM 1558 N N . ASN A 1 203 ? 6.916 -7.574 -14.043 1.00 93.88 203 ASN A N 1
ATOM 1559 C CA . ASN A 1 203 ? 6.729 -8.671 -13.102 1.00 93.88 203 ASN A CA 1
ATOM 1560 C C . ASN A 1 203 ? 6.777 -8.211 -11.637 1.00 93.88 203 ASN A C 1
ATOM 1562 O O . ASN A 1 203 ? 6.021 -8.719 -10.809 1.00 93.88 203 ASN A O 1
ATOM 1566 N N . ALA A 1 204 ? 7.664 -7.274 -11.294 1.00 94.56 204 ALA A N 1
ATOM 1567 C CA . ALA A 1 204 ? 7.782 -6.771 -9.928 1.00 94.56 204 ALA A CA 1
ATOM 1568 C C . ALA A 1 204 ? 6.577 -5.901 -9.529 1.00 94.56 204 ALA A C 1
ATOM 1570 O O . ALA A 1 204 ? 6.064 -6.039 -8.418 1.00 94.56 204 ALA A O 1
ATOM 1571 N N . VAL A 1 205 ? 6.094 -5.051 -10.438 1.00 94.50 205 VAL A N 1
ATOM 1572 C CA . VAL A 1 205 ? 4.928 -4.186 -10.211 1.00 94.50 205 VAL A CA 1
ATOM 1573 C C . VAL A 1 205 ? 3.647 -5.014 -10.110 1.00 94.50 205 VAL A C 1
ATOM 1575 O O . VAL A 1 205 ? 2.890 -4.838 -9.155 1.00 94.50 205 VAL A O 1
ATOM 1578 N N . VAL A 1 206 ? 3.460 -6.000 -10.994 1.00 94.75 206 VAL A N 1
ATOM 1579 C CA . VAL A 1 206 ? 2.343 -6.959 -10.933 1.00 94.75 206 VAL A CA 1
ATOM 1580 C C . VAL A 1 206 ? 2.290 -7.666 -9.578 1.00 94.75 206 VAL A C 1
ATOM 1582 O O . VAL A 1 206 ? 1.223 -7.793 -8.981 1.00 94.75 206 VAL A O 1
ATOM 1585 N N . GLN A 1 207 ? 3.439 -8.077 -9.035 1.00 95.56 207 GLN A N 1
ATOM 1586 C CA . GLN A 1 207 ? 3.488 -8.712 -7.717 1.00 95.56 207 GLN A CA 1
ATOM 1587 C C . GLN A 1 207 ? 3.078 -7.767 -6.581 1.00 95.56 207 GLN A C 1
ATOM 1589 O O . GLN A 1 207 ? 2.455 -8.221 -5.621 1.00 95.56 207 GLN A O 1
ATOM 1594 N N . VAL A 1 208 ? 3.410 -6.473 -6.668 1.00 95.88 208 VAL A N 1
ATOM 1595 C CA . VAL A 1 208 ? 2.944 -5.466 -5.699 1.00 95.88 208 VAL A CA 1
ATOM 1596 C C . VAL A 1 208 ? 1.439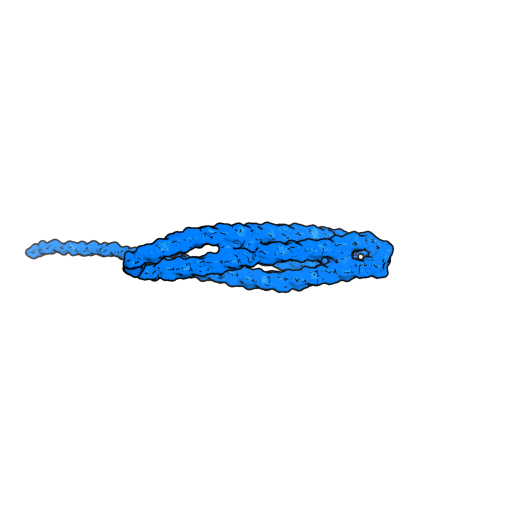 -5.257 -5.823 1.00 95.88 208 VAL A C 1
ATOM 1598 O O . VAL A 1 208 ? 0.756 -5.281 -4.801 1.00 95.88 208 VAL A O 1
ATOM 1601 N N . ARG A 1 209 ? 0.909 -5.130 -7.045 1.00 95.75 209 ARG A N 1
ATOM 1602 C CA . ARG A 1 209 ? -0.534 -5.012 -7.293 1.00 95.75 209 ARG A CA 1
ATOM 1603 C C . ARG A 1 209 ? -1.298 -6.195 -6.709 1.00 95.75 209 ARG A C 1
ATOM 1605 O O . ARG A 1 209 ? -2.260 -6.009 -5.971 1.00 95.75 209 ARG A O 1
ATOM 1612 N N . ASP A 1 210 ? -0.870 -7.414 -7.019 1.00 96.00 210 ASP A N 1
ATOM 1613 C CA . ASP A 1 210 ? -1.562 -8.624 -6.579 1.00 96.00 210 ASP A CA 1
ATOM 1614 C C . ASP A 1 210 ? -1.496 -8.782 -5.052 1.00 96.00 210 ASP A C 1
ATOM 1616 O O . ASP A 1 210 ? -2.456 -9.237 -4.427 1.00 96.00 210 ASP A O 1
ATOM 1620 N N . LEU A 1 211 ? -0.378 -8.383 -4.435 1.00 95.50 211 LEU A N 1
ATOM 1621 C CA . LEU A 1 211 ? -0.234 -8.332 -2.982 1.00 95.50 211 LEU A CA 1
ATOM 1622 C C . LEU A 1 211 ? -1.182 -7.298 -2.356 1.00 95.50 211 LEU A C 1
ATOM 1624 O O . LEU A 1 211 ? -1.859 -7.610 -1.376 1.00 95.50 211 LEU A O 1
ATOM 1628 N N . LEU A 1 212 ? -1.242 -6.093 -2.927 1.00 94.94 212 LEU A N 1
ATOM 1629 C CA . LEU A 1 212 ? -2.109 -5.009 -2.472 1.00 94.94 212 LEU A CA 1
ATOM 1630 C C . LEU A 1 212 ? -3.581 -5.406 -2.570 1.00 94.94 212 LEU A C 1
ATOM 1632 O O . LEU A 1 212 ? -4.297 -5.326 -1.578 1.00 94.94 212 LEU A O 1
ATOM 1636 N N . ARG A 1 213 ? -3.998 -5.950 -3.715 1.00 94.38 213 ARG A N 1
ATOM 1637 C CA . ARG A 1 213 ? -5.361 -6.435 -3.940 1.00 94.38 213 ARG A CA 1
ATOM 1638 C C . ARG A 1 213 ? -5.773 -7.490 -2.914 1.00 94.38 213 ARG A C 1
ATOM 1640 O O . ARG A 1 213 ? -6.826 -7.366 -2.300 1.00 94.38 213 ARG A O 1
ATOM 1647 N N . LYS A 1 214 ? -4.933 -8.506 -2.680 1.00 93.19 214 LYS A N 1
ATOM 1648 C CA . LYS A 1 214 ? -5.212 -9.549 -1.673 1.00 93.19 214 LYS A CA 1
ATOM 1649 C C . LYS A 1 214 ? -5.372 -8.965 -0.273 1.00 93.19 214 LYS A C 1
ATOM 1651 O O . LYS A 1 214 ? -6.206 -9.435 0.497 1.00 93.19 214 LYS A O 1
ATOM 1656 N N . TYR A 1 215 ? -4.559 -7.968 0.064 1.00 93.00 215 TYR A N 1
ATOM 1657 C CA . TYR A 1 215 ? -4.628 -7.305 1.357 1.00 93.00 215 TYR A CA 1
ATOM 1658 C C . TYR A 1 215 ? -5.901 -6.463 1.504 1.00 93.00 215 TYR A C 1
ATOM 1660 O O . TYR A 1 215 ? -6.584 -6.590 2.518 1.00 93.00 215 TYR A O 1
ATOM 1668 N N . VAL A 1 216 ? -6.268 -5.686 0.479 1.00 91.31 216 VAL A N 1
ATOM 1669 C CA . VAL A 1 216 ? -7.529 -4.925 0.428 1.00 91.31 216 VAL A CA 1
ATOM 1670 C C . VAL A 1 216 ? -8.725 -5.865 0.591 1.00 91.31 216 VAL A C 1
ATOM 1672 O O . VAL A 1 216 ? -9.511 -5.686 1.517 1.00 91.31 216 VAL A O 1
ATOM 1675 N N . GLU A 1 217 ? -8.800 -6.933 -0.210 1.00 90.12 217 GLU A N 1
ATOM 1676 C CA . GLU A 1 217 ? -9.878 -7.931 -0.143 1.00 90.12 217 GLU A CA 1
ATOM 1677 C C . GLU A 1 217 ? -9.991 -8.600 1.239 1.00 90.12 217 GLU A C 1
ATOM 1679 O O . GLU A 1 217 ? -11.079 -9.007 1.651 1.00 90.12 217 GLU A O 1
ATOM 1684 N N . HIS A 1 218 ? -8.875 -8.760 1.958 1.00 87.62 218 HIS A N 1
ATOM 1685 C CA . HIS A 1 218 ? -8.880 -9.315 3.310 1.00 87.62 218 HIS A CA 1
ATOM 1686 C C . HIS A 1 218 ? -9.372 -8.291 4.336 1.00 87.62 218 HIS A C 1
ATOM 1688 O O . HIS A 1 218 ? -10.213 -8.609 5.173 1.00 87.62 218 HIS A O 1
ATOM 1694 N N . ILE A 1 219 ? -8.878 -7.058 4.256 1.00 85.69 219 ILE A N 1
ATOM 1695 C CA . ILE A 1 219 ? -9.232 -5.984 5.182 1.00 85.69 219 ILE A CA 1
ATOM 1696 C C . ILE A 1 219 ? -10.693 -5.560 5.034 1.00 85.69 219 ILE A C 1
ATOM 1698 O O . ILE A 1 219 ? -11.359 -5.336 6.042 1.00 85.69 219 ILE A O 1
ATOM 1702 N N . GLU A 1 220 ? -11.229 -5.504 3.817 1.00 84.06 220 GLU A N 1
ATOM 1703 C CA . GLU A 1 220 ? -12.633 -5.149 3.573 1.00 84.06 220 GLU A CA 1
ATOM 1704 C C . GLU A 1 220 ? -13.628 -6.150 4.164 1.00 84.06 220 GLU A C 1
ATOM 1706 O O . GLU A 1 220 ? -14.738 -5.770 4.523 1.00 84.06 220 GLU A O 1
ATOM 1711 N N . LYS A 1 221 ? -13.240 -7.420 4.318 1.00 81.69 221 LYS A N 1
ATOM 1712 C CA . LYS A 1 221 ? -14.092 -8.434 4.962 1.00 81.69 221 LYS A CA 1
ATOM 1713 C C . LYS A 1 221 ? -14.192 -8.260 6.473 1.00 81.69 221 LYS A C 1
ATOM 1715 O O . LYS A 1 221 ? -15.085 -8.841 7.084 1.00 81.69 221 LYS A O 1
ATOM 1720 N N . VAL A 1 222 ? -13.252 -7.529 7.069 1.00 73.88 222 VAL A N 1
ATOM 1721 C CA . VAL A 1 222 ? -13.099 -7.439 8.524 1.00 73.88 222 VAL A CA 1
ATOM 1722 C C . VAL A 1 222 ? -13.360 -6.031 9.054 1.00 73.88 222 VAL A C 1
ATOM 1724 O O . VAL A 1 222 ? -13.773 -5.869 10.203 1.00 73.88 222 VAL A O 1
ATOM 1727 N N . LEU A 1 223 ? -13.138 -5.000 8.239 1.00 69.31 223 LEU A N 1
ATOM 1728 C CA . LEU A 1 223 ? -13.487 -3.635 8.605 1.00 69.31 223 LEU A CA 1
ATOM 1729 C C . LEU A 1 223 ? -15.010 -3.421 8.548 1.00 69.31 223 LEU A C 1
ATOM 1731 O O . LEU A 1 223 ? -15.624 -3.765 7.540 1.00 69.31 223 LEU A O 1
ATOM 1735 N N . PRO A 1 224 ? -15.610 -2.819 9.591 1.00 54.69 224 PRO A N 1
ATOM 1736 C CA . PRO A 1 224 ? -17.013 -2.409 9.586 1.00 54.69 224 PRO A CA 1
ATOM 1737 C C . PRO A 1 224 ? -17.299 -1.179 8.704 1.00 54.69 224 PRO A C 1
ATOM 1739 O O . PRO A 1 224 ? -16.373 -0.378 8.404 1.00 54.69 224 PRO A O 1
#

pLDDT: mean 82.54, std 14.89, range [35.5, 97.0]

Secondary structure (DSSP, 8-state):
-----PPPPPPPPPP---THHHHHHHHHHHHHHHHHHHHHHHHHHHHHHHHHHHHHHHHHHHHHHHHHGGGGHHHHHHHHHHHHHHHHHHHHHHHHHHHHHHHHHHHHHHHHHHHHHHHHHTS-HHHHHH-HHHHHHHHHHHHHHHHHHHHHHHHHHHHHHHHHHHHHHHHHHHHHHHHHHHHHHHT-GGGHHHHHHHHHHHHHHHHHHHHHHHHHHHHHTT--

Radius of gyration: 30.01 Å; chains: 1; bounding box: 98×47×80 Å

Foldseek 3Di:
DDDDDDDDDDDPDDDDDPPPPLVVVLVLLVVLLVLLVVLVVVLLVVLVVLLVLLQVLLVVQCVVCVVVDPVCVVSNVLSVVSNVLSVQLVVLSVQLVVLVPQLSVLSVLLSVLSVVLSVLVPDDPVVCVVCVVSVVVSVVSVVVSVVSLVSNLVSLVSNVVSLVSSLVSLVVNLVSLVVQCVVQVVSPPVPPVSNVSSVSSNVSSVVSNVSSVVSCVSSVVSRD